Protein AF-A0A8I0MH91-F1 (afdb_monomer)

Structure (mmCIF, N/CA/C/O backbone):
data_AF-A0A8I0MH91-F1
#
_entry.id   AF-A0A8I0MH91-F1
#
loop_
_atom_site.group_PDB
_atom_site.id
_atom_site.type_symbol
_atom_site.label_atom_id
_atom_site.label_alt_id
_atom_site.label_comp_id
_atom_site.label_asym_id
_atom_site.label_entity_id
_atom_site.label_seq_id
_atom_site.pdbx_PDB_ins_code
_atom_site.Cartn_x
_atom_site.Cartn_y
_atom_site.Cartn_z
_atom_site.occupancy
_atom_site.B_iso_or_equiv
_atom_site.auth_seq_id
_atom_site.auth_comp_id
_atom_site.auth_asym_id
_atom_site.auth_atom_id
_atom_site.pdbx_PDB_model_num
ATOM 1 N N . MET A 1 1 ? -16.071 18.515 96.017 1.00 54.53 1 MET A N 1
ATOM 2 C CA . MET A 1 1 ? -15.908 17.822 94.719 1.00 54.53 1 MET A CA 1
ATOM 3 C C . MET A 1 1 ? -17.249 17.371 94.125 1.00 54.53 1 MET A C 1
ATOM 5 O O . MET A 1 1 ? -17.249 16.895 93.001 1.00 54.53 1 MET A O 1
ATOM 9 N N . ASP A 1 2 ? -18.386 17.597 94.798 1.00 56.53 2 ASP A N 1
ATOM 10 C CA . ASP A 1 2 ? -19.713 17.138 94.339 1.00 56.53 2 ASP A CA 1
ATOM 11 C C . ASP A 1 2 ? -20.399 18.031 93.280 1.00 56.53 2 ASP A C 1
ATOM 13 O O . ASP A 1 2 ? -21.394 17.625 92.684 1.00 56.53 2 ASP A O 1
ATOM 17 N N . SER A 1 3 ? -19.869 19.233 93.002 1.00 63.53 3 SER A N 1
ATOM 18 C CA . SER A 1 3 ? -20.479 20.186 92.050 1.00 63.53 3 SER A CA 1
ATOM 19 C C . SER A 1 3 ? -20.369 19.729 90.590 1.00 63.53 3 SER A C 1
ATOM 21 O O . SER A 1 3 ? -21.352 19.771 89.858 1.00 63.53 3 SER A O 1
ATOM 23 N N . ASN A 1 4 ? -19.209 19.206 90.175 1.00 77.06 4 ASN A N 1
ATOM 24 C CA . ASN A 1 4 ? -18.979 18.833 88.772 1.00 77.06 4 ASN A CA 1
ATOM 25 C C . ASN A 1 4 ? -19.787 17.600 88.348 1.00 77.06 4 ASN A C 1
ATOM 27 O O . ASN A 1 4 ? -20.230 17.514 87.207 1.00 77.06 4 ASN A O 1
ATOM 31 N N . ILE A 1 5 ? -19.987 16.638 89.256 1.00 82.06 5 ILE A N 1
ATOM 32 C CA . ILE A 1 5 ? -20.758 15.423 88.955 1.00 82.06 5 ILE A CA 1
ATOM 33 C C . ILE A 1 5 ? -22.240 15.777 88.780 1.00 82.06 5 ILE A C 1
ATOM 35 O O . ILE A 1 5 ? -22.873 15.303 87.842 1.00 82.06 5 ILE A O 1
ATOM 39 N N . SER A 1 6 ? -22.780 16.656 89.630 1.00 84.06 6 SER A N 1
ATOM 40 C CA . SER A 1 6 ? -24.173 17.116 89.541 1.00 84.06 6 SER A CA 1
ATOM 41 C C . SER A 1 6 ? -24.456 17.893 88.246 1.00 84.06 6 SER A C 1
ATOM 43 O O . SER A 1 6 ? -25.483 17.675 87.600 1.00 84.06 6 SER A O 1
ATOM 45 N N . GLU A 1 7 ? -23.526 18.749 87.815 1.00 89.12 7 GLU A N 1
ATOM 46 C CA . GLU A 1 7 ? -23.633 19.480 86.545 1.00 89.12 7 GLU A CA 1
ATOM 47 C C . GLU A 1 7 ? -23.560 18.552 85.330 1.00 89.12 7 GLU A C 1
ATOM 49 O O . GLU A 1 7 ? -24.383 18.669 84.425 1.00 89.12 7 GLU A O 1
ATOM 54 N N . LEU A 1 8 ? -22.640 17.582 85.330 1.00 84.50 8 LEU A N 1
ATOM 55 C CA . LEU A 1 8 ? -22.539 16.589 84.257 1.00 84.50 8 LEU A CA 1
ATOM 56 C C . LEU A 1 8 ? -23.795 15.718 84.150 1.00 84.50 8 LEU A C 1
ATOM 58 O O . LEU A 1 8 ? -24.227 15.408 83.042 1.00 84.50 8 LEU A O 1
ATOM 62 N N . VAL A 1 9 ? -24.410 15.352 85.279 1.00 89.81 9 VAL A N 1
ATOM 63 C CA . VAL A 1 9 ? -25.674 14.599 85.291 1.00 89.81 9 VAL A CA 1
ATOM 64 C C . VAL A 1 9 ? -26.817 15.434 84.709 1.00 89.81 9 VAL A C 1
ATOM 66 O O . VAL A 1 9 ? -27.573 14.925 83.883 1.00 89.81 9 VAL A O 1
ATOM 69 N N . LYS A 1 10 ? -26.926 16.723 85.062 1.00 91.25 10 LYS A N 1
ATOM 70 C CA . LYS A 1 10 ? -27.920 17.630 84.459 1.00 91.25 10 LYS A CA 1
ATOM 71 C C . LYS A 1 10 ? -27.707 17.811 82.960 1.00 91.25 10 LYS A C 1
ATOM 73 O O . LYS A 1 10 ? -28.662 17.672 82.205 1.00 91.25 10 LYS A O 1
ATOM 78 N N . LE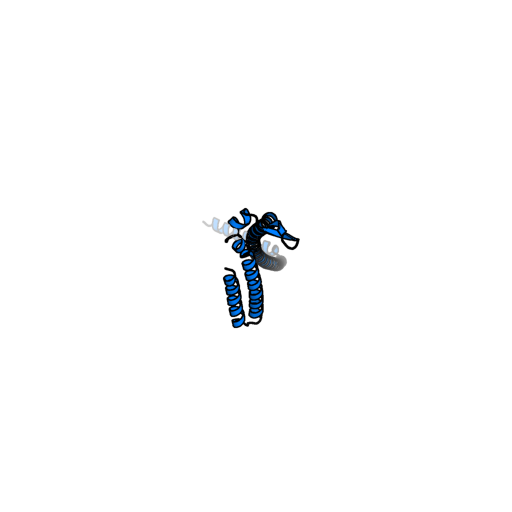U A 1 11 ? -26.466 18.043 82.534 1.00 90.81 11 LEU A N 1
ATOM 79 C CA . LEU A 1 11 ? -26.121 18.165 81.119 1.00 90.81 11 LEU A CA 1
ATOM 80 C C . LEU A 1 11 ? -26.441 16.867 80.361 1.00 90.81 11 LEU A C 1
ATOM 82 O O . LEU A 1 11 ? -26.929 16.901 79.237 1.00 90.81 11 LEU A O 1
ATOM 86 N N . GLY A 1 12 ? -26.205 15.712 80.991 1.00 91.06 12 GLY A N 1
ATOM 87 C CA . GLY A 1 12 ? -26.587 14.407 80.459 1.00 91.06 12 GLY A CA 1
ATOM 88 C C . GLY A 1 12 ? -28.099 14.267 80.270 1.00 91.06 12 GLY A C 1
ATOM 89 O O . GLY A 1 12 ? -28.532 13.782 79.226 1.00 91.06 12 GLY A O 1
ATOM 90 N N . HIS A 1 13 ? -28.903 14.730 81.231 1.00 91.81 13 HIS A N 1
ATOM 91 C CA . HIS A 1 13 ? -30.363 14.759 81.106 1.00 91.81 13 HIS A CA 1
ATOM 92 C C . HIS A 1 13 ? -30.838 15.723 80.015 1.00 91.81 13 HIS A C 1
ATOM 94 O O . HIS A 1 13 ? -31.642 15.318 79.184 1.00 91.81 13 HIS A O 1
ATOM 100 N N . GLU A 1 14 ? -30.287 16.936 79.943 1.00 91.81 14 GLU A N 1
ATOM 101 C CA . GLU A 1 14 ? -30.603 17.895 78.875 1.00 91.81 14 GLU A CA 1
ATOM 102 C C . GLU A 1 14 ? -30.268 17.327 77.491 1.00 91.81 14 GLU A C 1
ATOM 104 O O . GLU A 1 14 ? -31.087 17.401 76.581 1.00 91.81 14 GLU A O 1
ATOM 109 N N . ARG A 1 15 ? -29.111 16.671 77.330 1.00 84.19 15 ARG A N 1
ATOM 110 C CA . ARG A 1 15 ? -28.737 16.016 76.064 1.00 84.19 15 ARG A CA 1
ATOM 111 C C . ARG A 1 15 ? -29.615 14.813 75.737 1.00 84.19 15 ARG A C 1
ATOM 113 O O . ARG A 1 15 ? -29.912 14.585 74.566 1.00 84.19 15 ARG A O 1
ATOM 120 N N . ALA A 1 16 ? -30.045 14.050 76.741 1.00 81.44 16 ALA A N 1
ATOM 121 C CA . ALA A 1 16 ? -30.999 12.963 76.548 1.00 81.44 16 ALA A CA 1
ATOM 122 C C . ALA A 1 16 ? -32.378 13.491 76.125 1.00 81.44 16 ALA A C 1
ATOM 124 O O . ALA A 1 16 ? -33.004 12.903 75.243 1.00 81.44 16 ALA A O 1
ATOM 125 N N . ASP A 1 17 ? -32.827 14.610 76.694 1.00 82.25 17 ASP A N 1
ATOM 126 C CA . ASP A 1 17 ? -34.088 15.260 76.339 1.00 82.25 17 ASP A CA 1
ATOM 127 C C . ASP A 1 17 ? -34.025 15.912 74.950 1.00 82.25 17 ASP A C 1
ATOM 129 O O . ASP A 1 17 ? -34.962 15.756 74.168 1.00 82.25 17 ASP A O 1
ATOM 133 N N . GLU A 1 18 ? -32.904 16.543 74.583 1.00 80.06 18 GLU A N 1
ATOM 134 C CA . GLU A 1 18 ? -32.647 17.036 73.222 1.00 80.06 18 GLU A CA 1
ATOM 135 C C . GLU A 1 18 ? -32.677 15.896 72.194 1.00 80.06 18 GLU A C 1
ATOM 137 O O . GLU A 1 18 ? -33.346 15.998 71.164 1.00 80.06 18 GLU A O 1
ATOM 142 N N . LEU A 1 19 ? -32.000 14.777 72.480 1.00 74.00 19 LEU A N 1
ATOM 143 C CA . LEU A 1 19 ? -31.987 13.606 71.602 1.00 74.00 19 LEU A CA 1
ATOM 144 C C . LEU A 1 19 ? -33.387 12.984 71.478 1.00 74.00 19 LEU A C 1
ATOM 146 O O . LEU A 1 19 ? -33.817 12.610 70.388 1.00 74.00 19 LEU A O 1
ATOM 150 N N . LYS A 1 20 ? -34.130 12.914 72.586 1.00 74.25 20 LYS A N 1
ATOM 151 C CA . LYS A 1 20 ? -35.503 12.401 72.628 1.00 74.25 20 LYS A CA 1
ATOM 152 C C . LYS A 1 20 ? -36.489 13.315 71.897 1.00 74.25 20 LYS A C 1
ATOM 154 O O . LYS A 1 20 ? -37.401 12.807 71.249 1.00 74.25 20 LYS A O 1
ATOM 159 N N . ALA A 1 21 ? -36.294 14.632 71.944 1.00 74.94 21 ALA A N 1
ATOM 160 C CA . ALA A 1 21 ? -37.055 15.590 71.145 1.00 74.94 21 ALA A CA 1
ATOM 161 C C . ALA A 1 21 ? -36.736 15.451 69.644 1.00 74.94 21 ALA A C 1
ATOM 163 O O . ALA A 1 21 ? -37.639 15.516 68.808 1.00 74.94 21 ALA A O 1
ATOM 164 N N . ALA A 1 22 ? -35.475 15.171 69.297 1.00 68.31 22 ALA A N 1
ATOM 165 C CA . ALA A 1 22 ? -35.048 14.916 67.922 1.00 68.31 22 ALA A CA 1
ATOM 166 C C . ALA A 1 22 ? -35.541 13.565 67.357 1.00 68.31 22 ALA A C 1
ATOM 168 O O . ALA A 1 22 ? -35.702 13.445 66.142 1.00 68.31 22 ALA A O 1
ATOM 169 N N . CYS A 1 23 ? -35.867 12.574 68.201 1.00 60.72 23 CYS A N 1
ATOM 170 C CA . CYS A 1 23 ? -36.460 11.296 67.769 1.00 60.72 23 CYS A CA 1
ATOM 171 C C . CYS A 1 23 ? -37.816 11.440 67.047 1.00 60.72 23 CYS A C 1
ATOM 173 O O . CYS A 1 23 ? -38.229 10.508 66.364 1.00 60.72 23 CYS A O 1
ATOM 175 N N . GLY A 1 24 ? -38.504 12.582 67.168 1.00 63.09 24 GLY A N 1
ATOM 176 C CA . GLY A 1 24 ? -39.689 12.913 66.361 1.00 63.09 24 GLY A CA 1
ATOM 177 C C . GLY A 1 24 ? -39.393 13.751 65.109 1.00 63.09 24 GLY A C 1
ATOM 178 O O . GLY A 1 24 ? -40.259 13.879 64.248 1.00 63.09 24 GLY A O 1
ATOM 179 N N . ALA A 1 25 ? -38.189 14.324 65.004 1.00 65.56 25 ALA A N 1
ATOM 180 C CA . ALA A 1 25 ? -37.761 15.162 63.883 1.00 65.56 25 ALA A CA 1
ATOM 181 C C . ALA A 1 25 ? -37.190 14.339 62.714 1.00 65.56 25 ALA A C 1
ATOM 183 O O . ALA A 1 25 ? -37.255 14.769 61.563 1.00 65.56 25 ALA A O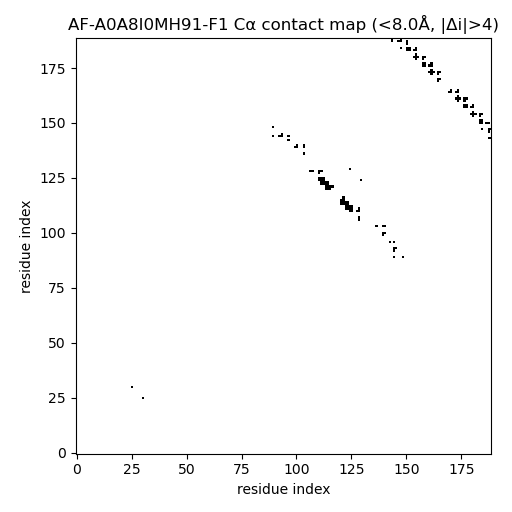 1
ATOM 184 N N . ILE A 1 26 ? -36.656 13.147 62.998 1.00 68.69 26 ILE A N 1
ATOM 185 C CA . ILE A 1 26 ? -36.199 12.194 61.983 1.00 68.69 26 ILE A CA 1
ATOM 186 C C . ILE A 1 26 ? -37.350 11.228 61.679 1.00 68.69 26 ILE A C 1
ATOM 188 O O . ILE A 1 26 ? -37.509 10.198 62.331 1.00 68.69 26 ILE A O 1
ATOM 192 N N . ASP A 1 27 ? -38.171 11.566 60.684 1.00 79.25 27 ASP A N 1
ATOM 193 C CA . ASP A 1 27 ? -39.182 10.642 60.164 1.00 79.25 27 ASP A CA 1
ATOM 194 C C . ASP A 1 27 ? -38.476 9.485 59.441 1.00 79.25 27 ASP A C 1
ATOM 196 O O . ASP A 1 27 ? -37.759 9.686 58.458 1.00 79.25 27 ASP A O 1
ATOM 200 N N . VAL A 1 28 ? -38.687 8.256 59.918 1.00 80.56 28 VAL A N 1
ATOM 201 C CA . VAL A 1 28 ? -38.130 7.033 59.312 1.00 80.56 28 VAL A CA 1
ATOM 202 C C . VAL A 1 28 ? -38.535 6.918 57.838 1.00 80.56 28 VAL A C 1
ATOM 204 O O . VAL A 1 28 ? -37.770 6.389 57.032 1.00 80.56 28 VAL A O 1
ATOM 207 N N . ARG A 1 29 ? -39.689 7.481 57.451 1.00 84.25 29 ARG A N 1
ATOM 208 C CA . ARG A 1 29 ? -40.107 7.571 56.045 1.00 84.25 29 ARG A CA 1
ATOM 209 C C . ARG A 1 29 ? -39.206 8.492 55.222 1.00 84.25 29 ARG A C 1
ATOM 211 O O . ARG A 1 29 ? -38.867 8.129 54.102 1.00 84.25 29 ARG A O 1
ATOM 218 N N . SER A 1 30 ? -38.756 9.620 55.773 1.00 87.00 30 SER A N 1
ATOM 219 C CA . SER A 1 30 ? -37.798 10.516 55.108 1.00 87.00 30 SER A CA 1
ATOM 220 C C . SER A 1 30 ? -36.436 9.852 54.918 1.00 87.00 30 SER A C 1
ATOM 222 O O . SER A 1 30 ? -35.822 9.999 53.865 1.00 87.00 30 SER A O 1
ATOM 224 N N . VAL A 1 31 ? -35.972 9.072 55.900 1.00 87.50 31 VAL A N 1
ATOM 225 C CA . VAL A 1 31 ? -34.727 8.294 55.768 1.00 87.50 31 VAL A CA 1
ATOM 226 C C . VAL A 1 31 ? -34.874 7.205 54.703 1.00 87.50 31 VAL A C 1
ATOM 228 O O . VAL A 1 31 ? -33.993 7.057 53.860 1.00 87.50 31 VAL A O 1
ATOM 231 N N . ALA A 1 32 ? -35.996 6.480 54.689 1.00 89.88 32 ALA A N 1
ATOM 232 C CA . ALA A 1 32 ? -36.285 5.491 53.652 1.00 89.88 32 ALA A CA 1
ATOM 233 C C . ALA A 1 32 ? -36.349 6.126 52.251 1.00 89.88 32 ALA A C 1
ATOM 235 O O . ALA A 1 32 ? -35.807 5.558 51.303 1.00 89.88 32 ALA A O 1
ATOM 236 N N . GLN A 1 33 ? -36.939 7.321 52.132 1.00 91.62 33 GLN A N 1
ATOM 237 C CA . GLN A 1 33 ? -36.971 8.069 50.878 1.00 91.62 33 GLN A CA 1
ATOM 238 C C . GLN A 1 33 ? -35.563 8.467 50.426 1.00 91.62 33 GLN A C 1
ATOM 240 O O . GLN A 1 33 ? -35.209 8.202 49.286 1.00 91.62 33 GLN A O 1
ATOM 245 N N . LEU A 1 34 ? -34.723 9.003 51.318 1.00 95.12 34 LEU A N 1
ATOM 246 C CA . LEU A 1 34 ? -33.328 9.331 50.996 1.00 95.12 34 LEU A CA 1
ATOM 247 C C . LEU A 1 34 ? -32.524 8.103 50.546 1.00 95.12 34 LEU A C 1
ATOM 249 O O . LEU A 1 34 ? -31.731 8.202 49.613 1.00 95.12 34 LEU A O 1
ATOM 253 N N . ILE A 1 35 ? -32.729 6.942 51.180 1.00 94.69 35 ILE A N 1
ATOM 254 C CA . ILE A 1 35 ? -32.096 5.680 50.765 1.00 94.69 35 ILE A CA 1
ATOM 255 C C . ILE A 1 35 ? -32.578 5.274 49.366 1.00 94.69 35 ILE A C 1
ATOM 257 O O . ILE A 1 35 ? -31.759 4.894 48.530 1.00 94.69 35 ILE A O 1
ATOM 261 N N . SER A 1 36 ? -33.881 5.386 49.093 1.00 96.88 36 SER A N 1
ATOM 262 C CA . SER A 1 36 ? -34.462 5.103 47.775 1.00 96.88 36 SER A CA 1
ATOM 263 C C . SER A 1 36 ? -33.929 6.052 46.696 1.00 96.88 36 SER A C 1
ATOM 265 O O . SER A 1 36 ? -33.585 5.615 45.595 1.00 96.88 36 SER A O 1
ATOM 267 N N . ASP A 1 37 ? -33.821 7.341 47.012 1.00 97.50 37 ASP A N 1
ATOM 268 C CA . ASP A 1 37 ? -33.301 8.365 46.109 1.00 97.50 37 ASP A CA 1
ATOM 269 C C . ASP A 1 37 ? -31.817 8.120 45.817 1.00 97.50 37 ASP A C 1
ATOM 271 O O . ASP A 1 37 ? -31.396 8.179 44.662 1.00 97.50 37 ASP A O 1
ATOM 275 N N . LEU A 1 38 ? -31.022 7.782 46.839 1.00 97.81 38 LEU A N 1
ATOM 276 C CA . LEU A 1 38 ? -29.603 7.471 46.679 1.00 97.81 38 LEU A CA 1
ATOM 277 C C . LEU A 1 38 ? -29.386 6.184 45.871 1.00 97.81 38 LEU A C 1
ATOM 279 O O . LEU A 1 38 ? -28.497 6.150 45.022 1.00 97.81 38 LEU A O 1
ATOM 283 N N . ALA A 1 39 ? -30.205 5.151 46.088 1.00 96.94 39 ALA A N 1
ATOM 284 C CA . ALA A 1 39 ? -30.172 3.928 45.287 1.00 96.94 39 ALA A CA 1
ATOM 285 C C . ALA A 1 39 ? -30.483 4.223 43.811 1.00 96.94 39 ALA A C 1
ATOM 287 O O . ALA A 1 39 ? -29.720 3.829 42.930 1.00 96.94 39 ALA A O 1
ATOM 288 N N . SER A 1 40 ? -31.527 5.016 43.551 1.00 96.94 40 SER A N 1
ATOM 289 C CA . SER A 1 40 ? -31.893 5.445 42.194 1.00 96.94 40 SER A CA 1
ATOM 290 C C . SER A 1 40 ? -30.778 6.273 41.538 1.00 96.94 40 SER A C 1
ATOM 292 O O . SER A 1 40 ? -30.457 6.089 40.364 1.00 96.94 40 SER A O 1
ATOM 294 N N . GLN A 1 41 ? -30.134 7.172 42.291 1.00 97.19 41 GLN A N 1
ATOM 295 C CA . GLN A 1 41 ? -28.988 7.943 41.799 1.00 97.19 41 GLN A CA 1
ATOM 296 C C . GLN A 1 41 ? -27.783 7.051 41.482 1.00 97.19 41 GLN A C 1
ATOM 298 O O . GLN A 1 41 ? -27.104 7.294 40.482 1.00 97.19 41 GLN A O 1
ATOM 303 N N . LEU A 1 42 ? -27.518 6.022 42.292 1.00 97.81 42 LEU A N 1
ATOM 304 C CA . LEU A 1 42 ? -26.433 5.073 42.050 1.00 97.81 42 LEU A CA 1
ATOM 305 C C . LEU A 1 42 ? -26.667 4.271 40.763 1.00 97.81 42 LEU A C 1
ATOM 307 O O . LEU A 1 42 ? -25.737 4.121 39.973 1.00 97.81 42 LEU A O 1
ATOM 311 N N . GLU A 1 43 ? -27.900 3.822 40.513 1.00 97.94 43 GLU A N 1
ATOM 312 C CA . GLU A 1 43 ? -28.274 3.146 39.263 1.00 97.94 43 GLU A CA 1
ATOM 313 C C . GLU A 1 43 ? -28.049 4.046 38.042 1.00 97.94 43 GLU A C 1
ATOM 315 O O . GLU A 1 43 ? -27.407 3.636 37.074 1.00 97.94 43 GLU A O 1
ATOM 320 N N . VAL A 1 44 ? -28.498 5.304 38.102 1.00 97.81 44 VAL A N 1
ATOM 321 C CA . VAL A 1 44 ? -28.283 6.273 37.014 1.00 97.81 44 VAL A CA 1
ATOM 322 C C . VAL A 1 44 ? -26.792 6.510 36.766 1.00 97.81 44 VAL A C 1
ATOM 324 O O . VAL A 1 44 ? -26.361 6.553 35.613 1.00 97.81 44 VAL A O 1
ATOM 327 N N . GLN A 1 45 ? -25.987 6.659 37.822 1.00 95.94 45 GLN A N 1
ATOM 328 C CA . GLN A 1 45 ? -24.540 6.841 37.679 1.00 95.94 45 GLN A CA 1
ATOM 329 C C . GLN A 1 45 ? -23.857 5.600 37.104 1.00 95.94 45 GLN A C 1
ATOM 331 O O . GLN A 1 45 ? -22.954 5.730 36.280 1.00 95.94 45 GLN A O 1
ATOM 336 N N . TYR A 1 46 ? -24.307 4.406 37.489 1.00 97.12 46 TYR A N 1
ATOM 337 C CA . TYR A 1 46 ? -23.803 3.155 36.937 1.00 97.12 46 TYR A CA 1
ATOM 338 C C . TYR A 1 46 ? -24.073 3.055 35.432 1.00 97.12 46 TYR A C 1
ATOM 340 O O . TYR A 1 46 ? -23.145 2.806 34.665 1.00 97.12 46 TYR A O 1
ATOM 348 N N . VAL A 1 47 ? -25.305 3.336 34.994 1.00 98.31 47 VAL A N 1
ATOM 349 C CA . VAL A 1 47 ? -25.667 3.326 33.566 1.00 98.31 47 VAL A CA 1
ATOM 350 C C . VAL A 1 47 ? -24.840 4.346 32.781 1.00 98.31 47 VAL A C 1
ATOM 352 O O . VAL A 1 47 ? -24.252 3.999 31.759 1.00 98.31 47 VAL A O 1
ATOM 355 N N . ARG A 1 48 ? -24.700 5.577 33.290 1.00 97.69 48 ARG A N 1
ATOM 356 C CA . ARG A 1 48 ? -23.866 6.616 32.655 1.00 97.69 48 ARG A CA 1
ATOM 357 C C . ARG A 1 48 ? -22.398 6.201 32.547 1.00 97.69 48 ARG A C 1
ATOM 359 O O . ARG A 1 48 ? -21.756 6.452 31.528 1.00 97.69 48 ARG A O 1
ATOM 366 N N . ALA A 1 49 ? -21.855 5.561 33.582 1.00 96.88 49 ALA A N 1
ATOM 367 C CA . ALA A 1 49 ? -20.485 5.060 33.569 1.00 96.88 49 ALA A CA 1
ATOM 368 C C . ALA A 1 49 ? -20.305 3.910 32.565 1.00 96.88 49 ALA A C 1
ATOM 370 O O . ALA A 1 49 ? -19.281 3.845 31.882 1.00 96.88 49 ALA A O 1
ATOM 371 N N . GLU A 1 50 ? -21.292 3.017 32.438 1.00 97.75 50 GLU A N 1
ATOM 372 C CA . GLU A 1 50 ? -21.272 1.970 31.417 1.00 97.75 50 GLU A CA 1
ATOM 373 C C . GLU A 1 50 ? -21.317 2.536 29.998 1.00 97.75 50 GLU A C 1
ATOM 375 O O . GLU A 1 50 ? -20.541 2.091 29.151 1.00 97.75 50 GLU A O 1
ATOM 380 N N . GLU A 1 51 ? -22.191 3.507 29.733 1.00 97.88 51 GLU A N 1
ATOM 381 C CA . GLU A 1 51 ? -22.294 4.169 28.428 1.00 97.88 51 GLU A CA 1
ATOM 382 C C . GLU A 1 51 ? -20.981 4.856 28.060 1.00 97.88 51 GLU A C 1
ATOM 384 O O . GLU A 1 51 ? -20.407 4.553 27.014 1.00 97.88 51 GLU A O 1
ATOM 389 N N . SER A 1 52 ? -20.425 5.660 28.970 1.00 96.94 52 SER A N 1
ATOM 390 C CA . SER A 1 52 ? -19.123 6.297 28.764 1.00 96.94 52 SER A CA 1
ATOM 391 C C . SER A 1 52 ? -18.020 5.264 28.497 1.00 96.94 52 SER A C 1
ATOM 393 O O . SER A 1 52 ? -17.209 5.425 27.586 1.00 96.94 52 SER A O 1
ATOM 395 N N . ARG A 1 53 ? -18.011 4.132 29.216 1.00 97.81 53 ARG A N 1
ATOM 396 C CA . ARG A 1 53 ? -17.053 3.043 28.969 1.00 97.81 53 ARG A CA 1
ATOM 397 C C . ARG A 1 53 ? -17.233 2.401 27.590 1.00 97.81 53 ARG A C 1
ATOM 399 O O . ARG A 1 53 ? -16.240 1.996 26.982 1.00 97.81 53 ARG A O 1
ATOM 406 N N . ARG A 1 54 ? -18.467 2.267 27.096 1.00 97.81 54 ARG A N 1
ATOM 407 C CA . ARG A 1 54 ? -18.746 1.767 25.738 1.00 97.81 54 ARG A CA 1
ATOM 408 C C . ARG A 1 54 ? -18.252 2.754 24.684 1.00 97.81 54 ARG A C 1
ATOM 410 O O . ARG A 1 54 ? -17.600 2.321 23.737 1.00 97.81 54 ARG A O 1
ATOM 417 N N . GLU A 1 55 ? -18.478 4.048 24.884 1.00 97.81 55 GLU A N 1
ATOM 418 C CA . GLU A 1 55 ? -17.969 5.103 24.002 1.00 97.81 55 GLU A CA 1
ATOM 419 C C . GLU A 1 55 ? -16.440 5.110 23.956 1.00 97.81 55 GLU A C 1
ATOM 421 O O . GLU A 1 55 ? -15.868 5.086 22.868 1.00 97.81 55 GLU A O 1
ATOM 426 N N . PHE A 1 56 ? -15.765 5.025 25.108 1.00 97.94 56 PHE A N 1
ATOM 427 C CA . PHE A 1 56 ? -14.303 4.927 25.161 1.00 97.94 56 PHE A CA 1
ATOM 428 C C . PHE A 1 56 ? -13.772 3.692 24.431 1.00 97.94 56 PHE A C 1
ATOM 430 O O . PHE A 1 56 ? -12.805 3.796 23.685 1.00 97.94 56 PHE A O 1
ATOM 437 N N . ARG A 1 57 ? -14.413 2.528 24.597 1.00 98.00 57 ARG A N 1
ATOM 438 C CA . ARG A 1 57 ? -14.036 1.312 23.855 1.00 98.00 57 ARG A CA 1
ATOM 439 C C . ARG A 1 57 ? -14.225 1.479 22.350 1.00 98.00 57 ARG A C 1
ATOM 441 O O . ARG A 1 57 ? -13.375 1.045 21.583 1.00 98.00 57 ARG A O 1
ATOM 448 N N . SER A 1 58 ? -15.325 2.101 21.929 1.00 97.56 58 SER A N 1
ATOM 449 C CA . SER A 1 58 ? -15.569 2.387 20.514 1.00 97.56 58 SER A CA 1
ATOM 450 C C . SER A 1 58 ? -14.510 3.337 19.953 1.00 97.56 58 SER A C 1
ATOM 452 O O . SER A 1 58 ? -13.964 3.079 18.882 1.00 97.56 58 SER A O 1
ATOM 454 N N . ALA A 1 59 ? -14.187 4.407 20.683 1.00 98.19 59 ALA A N 1
ATOM 455 C CA . ALA A 1 59 ? -13.155 5.365 20.302 1.00 98.19 59 ALA A CA 1
ATOM 456 C C . ALA A 1 59 ? -11.775 4.696 20.186 1.00 98.19 59 ALA A C 1
ATOM 458 O O . ALA A 1 59 ? -11.074 4.916 19.199 1.00 98.19 59 ALA A O 1
ATOM 459 N N . ASP A 1 60 ? -11.421 3.821 21.129 1.00 98.31 60 ASP A N 1
ATOM 460 C CA . ASP A 1 60 ? -10.156 3.079 21.114 1.00 98.31 60 ASP A CA 1
ATOM 461 C C . ASP A 1 60 ? -10.024 2.194 19.864 1.00 98.31 60 ASP A C 1
ATOM 463 O O . ASP A 1 60 ? -9.018 2.259 19.159 1.00 98.31 60 ASP A O 1
ATOM 467 N N . ILE A 1 61 ? -11.085 1.464 19.498 1.00 98.19 61 ILE A N 1
ATOM 468 C CA . ILE A 1 61 ? -11.120 0.672 18.257 1.00 98.19 61 ILE A CA 1
ATOM 469 C C . ILE A 1 61 ? -10.942 1.575 17.028 1.00 98.19 61 ILE A C 1
ATOM 471 O O . ILE A 1 61 ? -10.160 1.259 16.130 1.00 98.19 61 ILE A O 1
ATOM 475 N N . THR A 1 62 ? -11.641 2.715 16.965 1.00 98.06 62 THR A N 1
ATOM 476 C CA . THR A 1 62 ? -11.494 3.640 15.827 1.00 98.06 62 THR A CA 1
ATOM 477 C C . THR A 1 62 ? -10.091 4.234 15.733 1.00 98.06 62 THR A C 1
ATOM 479 O O . THR A 1 62 ? -9.565 4.369 14.631 1.00 98.06 62 THR A O 1
ATOM 482 N N . MET A 1 63 ? -9.459 4.531 16.868 1.00 98.44 63 MET A N 1
ATOM 483 C CA . MET A 1 63 ? -8.094 5.044 16.928 1.00 98.44 63 MET A CA 1
ATOM 484 C C . MET A 1 63 ? -7.095 3.998 16.433 1.00 98.44 63 MET A C 1
ATOM 486 O O . MET A 1 63 ? -6.295 4.303 15.554 1.00 98.44 63 MET A O 1
ATOM 490 N N . GLN A 1 64 ? -7.201 2.752 16.901 1.00 98.25 64 GLN A N 1
ATOM 491 C CA . GLN A 1 64 ? -6.369 1.644 16.418 1.00 98.25 64 GLN A CA 1
ATOM 492 C C . GLN A 1 64 ? -6.524 1.433 14.904 1.00 98.25 64 GLN A C 1
ATOM 494 O O . GLN A 1 64 ? -5.532 1.262 14.193 1.00 98.25 64 GLN A O 1
ATOM 499 N N . ASN A 1 65 ? -7.755 1.510 14.387 1.00 97.69 65 ASN A N 1
ATOM 500 C CA . ASN A 1 65 ? -8.016 1.400 12.952 1.00 97.69 65 ASN A CA 1
ATOM 501 C C . ASN A 1 65 ? -7.366 2.546 12.159 1.00 97.69 65 ASN A C 1
ATOM 503 O O . ASN A 1 65 ? -6.740 2.302 11.126 1.00 97.69 65 ASN A O 1
ATOM 507 N N . LEU A 1 66 ? -7.478 3.789 12.638 1.00 98.38 66 LEU A N 1
ATOM 508 C CA . LEU A 1 66 ? -6.846 4.949 12.003 1.00 98.38 66 LEU A CA 1
ATOM 509 C C . LEU A 1 66 ? -5.315 4.870 12.060 1.00 98.38 66 LEU A C 1
ATOM 511 O O . LEU A 1 66 ? -4.651 5.185 11.075 1.00 98.38 66 LEU A O 1
ATOM 515 N N . GLU A 1 67 ? -4.738 4.407 13.169 1.00 98.19 67 GLU A N 1
ATOM 516 C CA . GLU A 1 67 ? -3.296 4.176 13.279 1.00 98.19 67 GLU A CA 1
ATOM 517 C C . GLU A 1 67 ? -2.802 3.130 12.275 1.00 98.19 67 GLU A C 1
ATOM 519 O O . GLU A 1 67 ? -1.756 3.324 11.649 1.00 98.19 67 GLU A O 1
ATOM 524 N N . ALA A 1 68 ? -3.549 2.038 12.093 1.00 98.06 68 ALA A N 1
ATOM 525 C CA . ALA A 1 68 ? -3.234 1.021 11.096 1.00 98.06 68 ALA A CA 1
ATOM 526 C C . ALA A 1 68 ? -3.294 1.593 9.669 1.00 98.06 68 ALA A C 1
ATOM 528 O O . ALA A 1 68 ? -2.355 1.401 8.895 1.00 98.06 68 ALA A O 1
ATOM 529 N N . GLN A 1 69 ? -4.333 2.369 9.343 1.00 98.12 69 GLN A N 1
ATOM 530 C CA . GLN A 1 69 ? -4.456 3.036 8.041 1.00 98.12 69 GLN A CA 1
ATOM 531 C C . GLN A 1 69 ? -3.329 4.046 7.792 1.00 98.12 69 GLN A C 1
ATOM 533 O O . GLN A 1 69 ? -2.776 4.093 6.697 1.00 98.12 69 GLN A O 1
ATOM 538 N N . LEU A 1 70 ? -2.935 4.823 8.805 1.00 97.94 70 LEU A N 1
ATOM 539 C CA . LEU A 1 70 ? -1.814 5.761 8.696 1.00 97.94 70 LEU A CA 1
ATOM 540 C C . LEU A 1 70 ? -0.482 5.045 8.470 1.00 97.94 70 LEU A C 1
ATOM 542 O O . LEU A 1 70 ? 0.348 5.528 7.700 1.00 97.94 70 LEU A O 1
ATOM 546 N N . LYS A 1 71 ? -0.258 3.905 9.130 1.00 97.69 71 LYS A N 1
ATOM 547 C CA . LYS A 1 71 ? 0.927 3.072 8.886 1.00 97.69 71 LYS A CA 1
ATOM 548 C C . LYS A 1 71 ? 0.925 2.532 7.456 1.00 97.69 71 LYS A C 1
ATOM 550 O O . LYS A 1 71 ? 1.940 2.671 6.780 1.00 97.69 71 LYS A O 1
ATOM 555 N N . GLN A 1 72 ? -0.206 2.006 6.984 1.00 96.00 72 GLN A N 1
ATOM 556 C CA . GLN A 1 72 ? -0.336 1.505 5.615 1.00 96.00 72 GLN A CA 1
ATOM 557 C C . GLN A 1 72 ? -0.100 2.613 4.581 1.00 96.00 72 GLN A C 1
ATOM 559 O O . GLN A 1 72 ? 0.727 2.453 3.693 1.00 96.00 72 GLN A O 1
ATOM 564 N N . SER A 1 73 ? -0.724 3.780 4.752 1.00 96.12 73 SER A N 1
ATOM 565 C CA . SER A 1 73 ? -0.562 4.907 3.827 1.00 96.12 73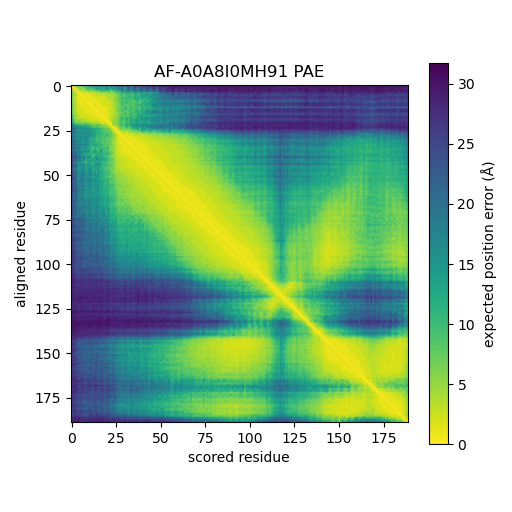 SER A CA 1
ATOM 566 C C . SER A 1 73 ? 0.886 5.401 3.733 1.00 96.12 73 SER A C 1
ATOM 568 O O . SER A 1 73 ? 1.329 5.787 2.653 1.00 96.12 73 SER A O 1
ATOM 570 N N . LYS A 1 74 ? 1.648 5.366 4.836 1.00 96.94 74 LYS A N 1
ATOM 571 C CA . LYS A 1 74 ? 3.087 5.675 4.813 1.00 96.94 74 LYS A CA 1
ATOM 572 C C . LYS A 1 74 ? 3.875 4.654 3.995 1.00 96.94 74 LYS A C 1
ATOM 574 O O . LYS A 1 74 ? 4.710 5.054 3.191 1.00 96.94 74 LYS A O 1
ATOM 579 N N . ILE A 1 75 ? 3.585 3.363 4.173 1.00 96.31 75 ILE A N 1
ATOM 580 C CA . ILE A 1 75 ? 4.210 2.285 3.394 1.00 96.31 75 ILE A CA 1
ATOM 581 C C . ILE A 1 75 ? 3.906 2.467 1.904 1.00 96.31 75 ILE A C 1
ATOM 583 O O . ILE A 1 75 ? 4.825 2.425 1.085 1.00 96.31 75 ILE A O 1
ATOM 587 N N . ASP A 1 76 ? 2.645 2.731 1.559 1.00 95.06 76 ASP A N 1
ATOM 588 C CA . ASP A 1 76 ? 2.222 2.936 0.174 1.00 95.06 76 ASP A CA 1
ATOM 589 C C . ASP A 1 76 ? 2.932 4.151 -0.439 1.00 95.06 76 ASP A C 1
ATOM 591 O O . ASP A 1 76 ? 3.499 4.054 -1.526 1.00 95.06 76 ASP A O 1
ATOM 595 N N . ALA A 1 77 ? 2.974 5.284 0.272 1.00 95.94 77 ALA A N 1
ATOM 596 C CA . ALA A 1 77 ? 3.655 6.496 -0.184 1.00 95.94 77 ALA A CA 1
ATOM 597 C C . ALA A 1 77 ? 5.158 6.272 -0.427 1.00 95.94 77 ALA A C 1
ATOM 599 O O . ALA A 1 77 ? 5.690 6.710 -1.452 1.00 95.94 77 ALA A O 1
ATOM 600 N N . ASP A 1 78 ? 5.835 5.558 0.475 1.00 95.69 78 ASP A N 1
ATOM 601 C CA . ASP A 1 78 ? 7.248 5.209 0.320 1.00 95.69 78 ASP A CA 1
ATOM 602 C C . ASP A 1 78 ? 7.473 4.255 -0.864 1.00 95.69 78 ASP A C 1
ATOM 604 O O . ASP A 1 78 ? 8.444 4.411 -1.611 1.00 95.69 78 ASP A O 1
ATOM 608 N N . CYS A 1 79 ? 6.571 3.291 -1.074 1.00 94.06 79 CYS A N 1
ATOM 609 C CA . CYS A 1 79 ? 6.602 2.379 -2.218 1.00 94.06 79 CYS A CA 1
ATOM 610 C C . CYS A 1 79 ? 6.445 3.139 -3.543 1.00 94.06 79 CYS A C 1
ATOM 612 O O . CYS A 1 79 ? 7.281 3.003 -4.439 1.00 94.06 79 CYS A O 1
ATOM 614 N N . TYR A 1 80 ? 5.440 4.016 -3.638 1.00 92.94 80 TYR A N 1
ATOM 615 C CA . TYR A 1 80 ? 5.220 4.855 -4.816 1.00 92.94 80 TYR A CA 1
ATOM 616 C C . TYR A 1 80 ? 6.416 5.751 -5.116 1.00 92.94 80 TYR A C 1
ATOM 618 O O . TYR A 1 80 ? 6.829 5.855 -6.271 1.00 92.94 80 TYR A O 1
ATOM 626 N N . LYS A 1 81 ? 7.002 6.377 -4.089 1.00 95.50 81 LYS A N 1
ATOM 627 C CA . LYS A 1 81 ? 8.184 7.224 -4.258 1.00 95.50 81 LYS A CA 1
ATOM 628 C C . LYS A 1 81 ? 9.358 6.434 -4.840 1.00 95.50 81 LYS A C 1
ATOM 630 O O . LYS A 1 81 ? 9.926 6.861 -5.842 1.00 95.50 81 LYS A O 1
ATOM 635 N N . LYS A 1 82 ? 9.679 5.268 -4.268 1.00 94.06 82 LYS A N 1
ATOM 636 C CA . LYS A 1 82 ? 10.752 4.393 -4.771 1.00 94.06 82 LYS A CA 1
ATOM 637 C C . LYS A 1 82 ? 10.485 3.922 -6.201 1.00 94.06 82 LYS A C 1
ATOM 639 O O . LYS A 1 82 ? 11.391 3.952 -7.029 1.00 94.06 82 LYS A O 1
ATOM 644 N N . GLY A 1 83 ? 9.248 3.526 -6.505 1.00 89.81 83 GLY A N 1
ATOM 645 C CA . GLY A 1 83 ? 8.846 3.124 -7.854 1.00 89.81 83 GLY A CA 1
ATOM 646 C C . GLY A 1 83 ? 9.003 4.256 -8.871 1.00 89.81 83 GLY A C 1
ATOM 647 O O . GLY A 1 83 ? 9.532 4.041 -9.961 1.00 89.81 83 GLY A O 1
ATOM 648 N N . MET A 1 84 ? 8.623 5.480 -8.497 1.00 92.75 84 MET A N 1
ATOM 649 C CA . MET A 1 84 ? 8.788 6.665 -9.339 1.00 92.75 84 MET A CA 1
ATOM 650 C C . MET A 1 84 ? 10.267 6.998 -9.573 1.00 92.75 84 MET A C 1
ATOM 652 O O . MET A 1 84 ? 10.662 7.268 -10.704 1.00 92.75 84 MET A O 1
ATOM 656 N N . GLU A 1 85 ? 11.100 6.946 -8.532 1.00 94.75 85 GLU A N 1
ATOM 657 C CA . GLU A 1 85 ? 12.550 7.156 -8.643 1.00 94.75 85 GLU A CA 1
ATOM 658 C C . GLU A 1 85 ? 13.201 6.107 -9.558 1.00 94.75 85 GLU A C 1
ATOM 660 O O . GLU A 1 85 ? 13.960 6.469 -10.461 1.00 94.75 85 GLU A O 1
ATOM 665 N N . ALA A 1 86 ? 12.847 4.827 -9.399 1.00 91.06 86 ALA A N 1
ATOM 666 C CA . ALA A 1 86 ? 13.327 3.745 -10.257 1.00 91.06 86 ALA A CA 1
ATOM 667 C C . ALA A 1 86 ? 12.879 3.919 -11.719 1.00 91.06 86 ALA A C 1
ATOM 669 O O . ALA A 1 86 ? 13.684 3.769 -12.639 1.00 91.06 86 ALA A O 1
ATOM 670 N N . SER A 1 87 ? 11.614 4.286 -11.946 1.00 90.50 87 SER A N 1
ATOM 671 C CA . SER A 1 87 ? 11.090 4.570 -13.287 1.00 90.50 87 SER A CA 1
ATOM 672 C C . SER A 1 87 ? 11.803 5.758 -13.933 1.00 90.50 87 SER A C 1
ATOM 674 O O . SER A 1 87 ? 12.213 5.679 -15.089 1.00 90.50 87 SER A O 1
ATOM 676 N N . ASN A 1 88 ? 12.008 6.849 -13.192 1.00 92.56 88 ASN A N 1
ATOM 677 C CA . ASN A 1 88 ? 12.721 8.023 -13.692 1.00 92.56 88 ASN A CA 1
ATOM 678 C C . ASN A 1 88 ? 14.173 7.693 -14.055 1.00 92.56 88 ASN A C 1
ATOM 680 O O . ASN A 1 88 ? 14.649 8.129 -15.101 1.00 92.56 88 ASN A O 1
ATOM 684 N N . ALA A 1 89 ? 14.861 6.882 -13.247 1.00 93.00 89 ALA A N 1
ATOM 685 C CA . ALA A 1 89 ? 16.210 6.420 -13.566 1.00 93.00 89 ALA A CA 1
ATOM 686 C C . ALA A 1 89 ? 16.250 5.624 -14.885 1.00 93.00 89 ALA A C 1
ATOM 688 O O . ALA A 1 89 ? 17.113 5.881 -15.727 1.00 93.00 89 ALA A O 1
ATOM 689 N N . ARG A 1 90 ? 15.279 4.726 -15.112 1.00 92.50 90 ARG A N 1
ATOM 690 C CA . ARG A 1 90 ? 15.141 3.980 -16.379 1.00 92.50 90 ARG A CA 1
ATOM 691 C C . ARG A 1 90 ? 14.881 4.912 -17.564 1.00 92.50 90 ARG A C 1
ATOM 693 O O . ARG A 1 90 ? 15.516 4.766 -18.603 1.00 92.50 90 ARG A O 1
ATOM 700 N N . LEU A 1 91 ? 14.004 5.909 -17.411 1.00 93.38 91 LEU A N 1
ATOM 701 C CA . LEU A 1 91 ? 13.726 6.890 -18.468 1.00 93.38 91 LEU A CA 1
ATOM 702 C C . LEU A 1 91 ? 14.968 7.702 -18.852 1.00 93.38 91 LEU A C 1
ATOM 704 O O . LEU A 1 91 ? 15.177 7.957 -20.034 1.00 93.38 91 LEU A O 1
ATOM 708 N N . VAL A 1 92 ? 15.810 8.075 -17.884 1.00 95.38 92 VAL A N 1
ATOM 709 C CA . VAL A 1 92 ? 17.080 8.769 -18.158 1.00 95.38 92 VAL A CA 1
ATOM 710 C C . VAL A 1 92 ? 18.029 7.884 -18.973 1.00 95.38 92 VAL A C 1
ATOM 712 O O . VAL A 1 92 ? 18.631 8.366 -19.931 1.00 95.38 92 VAL A O 1
ATOM 715 N N . GLN A 1 93 ? 18.137 6.594 -18.640 1.00 93.19 93 GLN A N 1
ATOM 716 C CA . GLN A 1 93 ? 18.963 5.644 -19.397 1.00 93.19 93 GLN A CA 1
ATOM 717 C C . GLN A 1 93 ? 18.450 5.456 -20.830 1.00 93.19 93 GLN A C 1
ATOM 719 O O . GLN A 1 93 ? 19.227 5.574 -21.777 1.00 93.19 93 GLN A O 1
ATOM 724 N N . LEU A 1 94 ? 17.141 5.250 -20.999 1.00 92.88 94 LEU A N 1
ATOM 725 C CA . LEU A 1 94 ? 16.508 5.130 -22.315 1.00 92.88 94 LEU A CA 1
ATOM 726 C C . LEU A 1 94 ? 16.640 6.416 -23.141 1.00 92.88 94 LEU A C 1
ATOM 728 O O . LEU A 1 94 ? 16.868 6.359 -24.345 1.00 92.88 94 LEU A O 1
ATOM 732 N N . ALA A 1 95 ? 16.537 7.592 -22.517 1.00 92.94 95 ALA A N 1
ATOM 733 C CA . ALA A 1 95 ? 16.751 8.865 -23.200 1.00 92.94 95 ALA A CA 1
ATOM 734 C C . ALA A 1 95 ? 18.202 9.018 -23.684 1.00 92.94 95 ALA A C 1
ATOM 736 O O . ALA A 1 95 ? 18.427 9.480 -24.802 1.00 92.94 95 ALA A O 1
ATOM 737 N N . ALA A 1 96 ? 19.180 8.602 -22.875 1.00 90.50 96 ALA A N 1
ATOM 738 C CA . ALA A 1 96 ? 20.587 8.603 -23.267 1.00 90.50 96 ALA A CA 1
ATOM 739 C C . ALA A 1 96 ? 20.870 7.619 -24.415 1.00 90.50 96 ALA A C 1
ATOM 741 O O . ALA A 1 96 ? 21.620 7.943 -25.333 1.00 90.50 96 ALA A O 1
ATOM 742 N N . GLU A 1 97 ? 20.256 6.437 -24.390 1.00 91.69 97 GLU A N 1
ATOM 743 C CA . GLU A 1 97 ? 20.320 5.466 -25.486 1.00 91.69 97 GLU A CA 1
ATOM 744 C C . GLU A 1 97 ? 19.695 6.020 -26.774 1.00 91.69 97 GLU A C 1
ATOM 746 O O . GLU A 1 97 ? 20.331 6.013 -27.826 1.00 91.69 97 GLU A O 1
ATOM 751 N N . ASN A 1 98 ? 18.501 6.609 -26.680 1.00 89.12 98 ASN A N 1
ATOM 752 C CA . ASN A 1 98 ? 17.827 7.240 -27.814 1.00 89.12 98 ASN A CA 1
ATOM 753 C C . ASN A 1 98 ? 18.634 8.398 -28.414 1.00 89.12 98 ASN A C 1
ATOM 755 O O . ASN A 1 98 ? 18.645 8.561 -29.632 1.00 89.12 98 ASN A O 1
ATOM 759 N N . ALA A 1 99 ? 19.330 9.186 -27.588 1.00 89.06 99 ALA A N 1
ATOM 760 C CA . ALA A 1 99 ? 20.225 10.233 -28.075 1.00 89.06 99 ALA A CA 1
ATOM 761 C C . ALA A 1 99 ? 21.371 9.646 -28.918 1.00 89.06 99 ALA A C 1
ATOM 763 O O . ALA A 1 99 ? 21.615 10.121 -30.024 1.00 89.06 99 ALA A O 1
ATOM 764 N N . LYS A 1 100 ? 22.001 8.552 -28.461 1.00 84.62 100 LYS A N 1
ATOM 765 C CA . LYS A 1 100 ? 23.050 7.851 -29.227 1.00 84.62 100 LYS A CA 1
ATOM 766 C C . LYS A 1 100 ? 22.526 7.289 -30.549 1.00 84.62 100 LYS A C 1
ATOM 768 O O . LYS A 1 100 ? 23.202 7.398 -31.571 1.00 84.62 100 LYS A O 1
ATOM 773 N N . LEU A 1 101 ? 21.325 6.709 -30.547 1.00 85.69 101 LEU A N 1
ATOM 774 C CA . LEU A 1 101 ? 20.687 6.205 -31.766 1.00 85.69 101 LEU A CA 1
ATOM 775 C C . LEU A 1 101 ? 20.376 7.336 -32.752 1.00 85.69 101 LEU A C 1
ATOM 777 O O . LEU A 1 101 ? 20.604 7.179 -33.951 1.00 85.69 101 LEU A O 1
ATOM 781 N N . ALA A 1 102 ? 19.894 8.481 -32.260 1.00 85.88 102 ALA A N 1
ATOM 782 C CA . ALA A 1 102 ? 19.643 9.660 -33.083 1.00 85.88 102 ALA A CA 1
ATOM 783 C C . ALA A 1 102 ? 20.939 10.211 -33.700 1.00 85.88 102 ALA A C 1
ATOM 785 O O . ALA A 1 102 ? 20.961 10.529 -34.891 1.00 85.88 102 ALA A O 1
ATOM 786 N N . ASP A 1 103 ? 22.026 10.265 -32.928 1.00 81.19 103 ASP A N 1
ATOM 787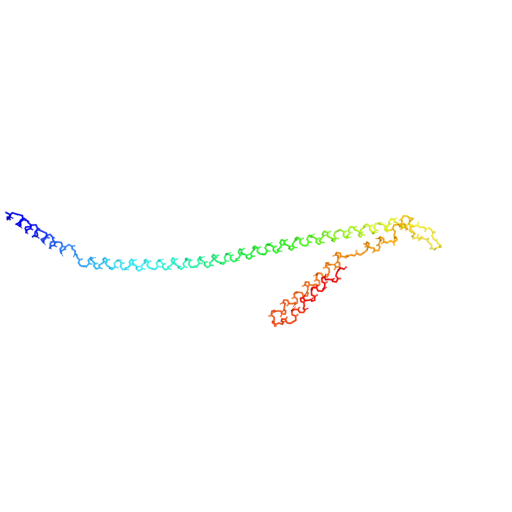 C CA . ASP A 1 103 ? 23.345 10.668 -33.422 1.00 81.19 103 ASP A CA 1
ATOM 788 C C . ASP A 1 103 ? 23.859 9.702 -34.496 1.00 81.19 103 ASP A C 1
ATOM 790 O O . ASP A 1 103 ? 24.298 10.137 -35.562 1.00 81.19 103 ASP A O 1
ATOM 794 N N . CYS A 1 104 ? 23.721 8.391 -34.271 1.00 77.00 104 CYS A N 1
ATOM 795 C CA . CYS A 1 104 ? 24.068 7.359 -35.246 1.00 77.00 104 CYS A CA 1
ATOM 796 C C . CYS A 1 104 ? 23.256 7.521 -36.546 1.00 77.00 104 CYS A C 1
ATOM 798 O O . CYS A 1 104 ? 23.819 7.550 -37.641 1.00 77.00 104 CYS A O 1
ATOM 800 N N . ALA A 1 105 ? 21.938 7.721 -36.446 1.00 79.38 105 ALA A N 1
ATOM 801 C CA . ALA A 1 105 ? 21.072 7.940 -37.603 1.00 79.38 105 ALA A CA 1
ATOM 802 C C . ALA A 1 105 ? 21.457 9.203 -38.399 1.00 79.38 105 ALA A C 1
ATOM 804 O O . ALA A 1 105 ? 21.531 9.160 -39.630 1.00 79.38 105 ALA A O 1
ATOM 805 N N . ASN A 1 106 ? 21.754 10.311 -37.712 1.00 78.38 106 ASN A N 1
ATOM 806 C CA . ASN A 1 106 ? 22.220 11.550 -38.341 1.00 78.38 106 ASN A CA 1
ATOM 807 C C . ASN A 1 106 ? 23.574 11.369 -39.038 1.00 78.38 106 ASN A C 1
ATOM 809 O O . ASN A 1 106 ? 23.779 11.884 -40.140 1.00 78.38 106 ASN A O 1
ATOM 813 N N . PHE A 1 107 ? 24.481 10.611 -38.421 1.00 72.56 107 PHE A N 1
ATOM 814 C CA . PHE A 1 107 ? 25.789 10.295 -38.980 1.00 72.56 107 PHE A CA 1
ATOM 815 C C . PHE A 1 107 ? 25.672 9.540 -40.314 1.00 72.56 107 PHE A C 1
ATOM 817 O O . PHE A 1 107 ? 26.257 9.961 -41.314 1.00 72.56 107 PHE A O 1
ATOM 824 N N . TYR A 1 108 ? 24.830 8.502 -40.381 1.00 72.50 108 TYR A N 1
ATOM 825 C CA . TYR A 1 108 ? 24.552 7.776 -41.628 1.00 72.50 108 TYR A CA 1
ATOM 826 C C . TYR A 1 108 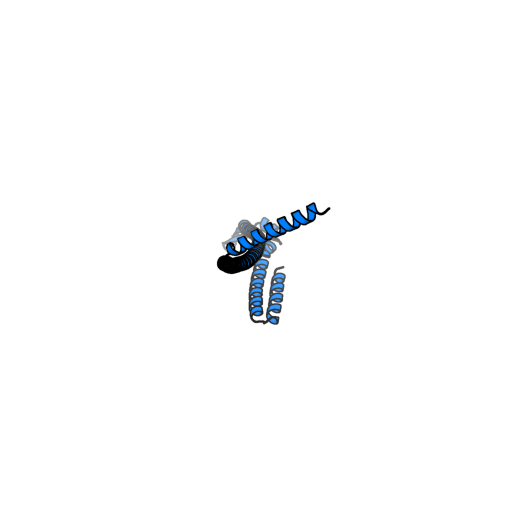? 23.867 8.647 -42.692 1.00 72.50 108 TYR A C 1
ATOM 828 O O . TYR A 1 108 ? 24.185 8.535 -43.877 1.00 72.50 108 TYR A O 1
ATOM 836 N N . LEU A 1 109 ? 22.963 9.548 -42.294 1.00 74.06 109 LEU A N 1
ATOM 837 C CA . LEU A 1 109 ? 22.294 10.462 -43.225 1.00 74.06 109 LEU A CA 1
ATOM 838 C C . LEU A 1 109 ? 23.280 11.442 -43.890 1.00 74.06 109 LEU A C 1
ATOM 840 O O . LEU A 1 109 ? 23.155 11.754 -45.075 1.00 74.06 109 LEU A O 1
ATOM 844 N N . LEU A 1 110 ? 24.253 11.954 -43.130 1.00 73.25 110 LEU A N 1
ATOM 845 C CA . LEU A 1 110 ? 25.214 12.955 -43.604 1.00 73.25 110 LEU A CA 1
ATOM 846 C C . LEU A 1 110 ? 26.433 12.341 -44.297 1.00 73.25 110 LEU A C 1
ATOM 848 O O . LEU A 1 110 ? 26.974 12.952 -45.227 1.00 73.25 110 LEU A O 1
ATOM 852 N N . GLY A 1 111 ? 26.854 11.157 -43.852 1.00 73.06 111 GLY A N 1
ATOM 853 C CA . GLY A 1 111 ? 28.057 10.480 -44.317 1.00 73.06 111 GLY A CA 1
ATOM 854 C C . GLY A 1 111 ? 27.870 9.617 -45.563 1.00 73.06 111 GLY A C 1
ATOM 855 O O . GLY A 1 111 ? 28.847 9.071 -46.053 1.00 73.06 111 GLY A O 1
ATOM 856 N N . PHE A 1 112 ? 26.666 9.522 -46.131 1.00 75.75 112 PHE A N 1
ATOM 857 C CA . PHE A 1 112 ? 26.458 8.976 -47.474 1.00 75.75 112 PHE A CA 1
ATOM 858 C C . PHE A 1 112 ? 26.091 10.096 -48.447 1.00 75.75 112 PHE A C 1
ATOM 860 O O . PHE A 1 112 ? 25.117 10.825 -48.251 1.00 75.75 112 PHE A O 1
ATOM 867 N N . LYS A 1 113 ? 26.859 10.240 -49.532 1.00 78.25 113 LYS A N 1
ATOM 868 C CA . LYS A 1 113 ? 26.603 11.246 -50.573 1.00 78.25 113 LYS A CA 1
ATOM 869 C C . LYS A 1 113 ? 26.245 10.588 -51.904 1.00 78.25 113 LYS A C 1
ATOM 871 O O . LYS A 1 113 ? 26.841 9.568 -52.255 1.00 78.25 113 LYS A O 1
ATOM 876 N N . PRO A 1 114 ? 25.300 11.171 -52.663 1.00 83.75 114 PRO A N 1
ATOM 877 C CA . PRO A 1 114 ? 24.990 10.698 -54.001 1.00 83.75 114 PRO A CA 1
ATOM 878 C C . PRO A 1 114 ? 26.196 10.923 -54.921 1.00 83.75 114 PRO A C 1
ATOM 880 O O . PRO A 1 114 ? 26.694 12.038 -55.061 1.00 83.75 114 PRO A O 1
ATOM 883 N N . ALA A 1 115 ? 26.646 9.857 -55.566 1.00 79.94 115 ALA A N 1
ATOM 884 C CA . ALA A 1 115 ? 27.711 9.834 -56.552 1.00 79.94 115 ALA A CA 1
ATOM 885 C C . ALA A 1 115 ? 27.191 9.199 -57.848 1.00 79.94 115 ALA A C 1
ATOM 887 O O . ALA A 1 115 ? 26.271 8.381 -57.844 1.00 79.94 115 ALA A O 1
ATOM 888 N N . LYS A 1 116 ? 27.767 9.580 -58.990 1.00 81.44 116 LYS A N 1
ATOM 889 C CA . LYS A 1 116 ? 27.369 9.019 -60.285 1.00 81.44 116 LYS A CA 1
ATOM 890 C C . LYS A 1 116 ? 28.031 7.648 -60.468 1.00 81.44 116 LYS A C 1
ATOM 892 O O . LYS A 1 116 ? 29.242 7.574 -60.661 1.00 81.44 116 LYS A O 1
ATOM 897 N N . GLY A 1 117 ? 27.232 6.591 -60.373 1.00 82.12 117 GLY A N 1
ATOM 898 C CA . GLY A 1 117 ? 27.624 5.199 -60.575 1.00 82.12 117 GLY A CA 1
ATOM 899 C C . GLY A 1 117 ? 27.377 4.706 -62.000 1.00 82.12 117 GLY A C 1
ATOM 900 O O . GLY A 1 117 ? 26.826 5.420 -62.842 1.00 82.12 117 GLY A O 1
ATOM 901 N N . ALA A 1 118 ? 27.762 3.458 -62.270 1.00 83.06 118 ALA A N 1
ATOM 902 C CA . ALA A 1 118 ? 27.616 2.844 -63.594 1.00 83.06 118 ALA A CA 1
ATOM 903 C C . ALA A 1 118 ? 26.143 2.612 -63.990 1.00 83.06 118 ALA A C 1
ATOM 905 O O . ALA A 1 118 ? 25.823 2.587 -65.176 1.00 83.06 118 ALA A O 1
ATOM 906 N N . PHE A 1 119 ? 25.249 2.492 -63.001 1.00 80.31 119 PHE A N 1
ATOM 907 C CA . PHE A 1 119 ? 23.821 2.207 -63.191 1.00 80.31 119 PHE A CA 1
ATOM 908 C C . PHE A 1 119 ? 22.881 3.290 -62.626 1.00 80.31 119 PHE A C 1
ATOM 910 O O . PHE A 1 119 ? 21.680 3.056 -62.518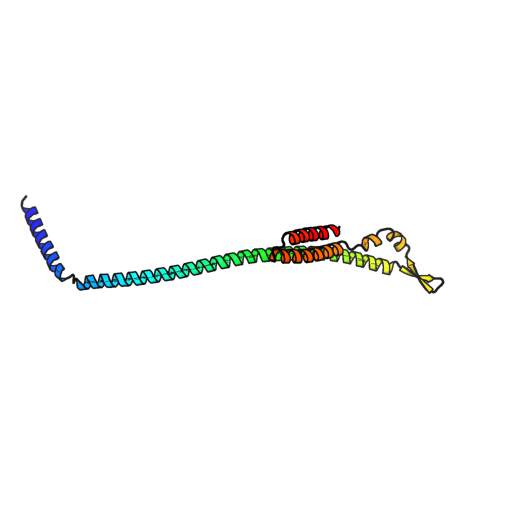 1.00 80.31 119 PHE A O 1
ATOM 917 N N . GLY A 1 120 ? 23.382 4.480 -62.273 1.00 86.94 120 GLY A N 1
ATOM 918 C CA . GLY A 1 120 ? 22.551 5.563 -61.727 1.00 86.94 120 GLY A CA 1
ATOM 919 C C . GLY A 1 120 ? 23.233 6.354 -60.615 1.00 86.94 120 GLY A C 1
ATOM 920 O O . GLY A 1 120 ? 24.454 6.491 -60.606 1.00 86.94 120 GLY A O 1
ATOM 921 N N . ILE A 1 121 ? 22.445 6.908 -59.689 1.00 82.31 121 ILE A N 1
ATOM 922 C CA . ILE A 1 121 ? 22.976 7.544 -58.477 1.00 82.31 121 ILE A CA 1
ATOM 923 C C . ILE A 1 121 ? 23.248 6.449 -57.442 1.00 82.31 121 ILE A C 1
ATOM 925 O O . ILE A 1 121 ? 22.324 5.788 -56.979 1.00 82.31 121 ILE A O 1
ATOM 929 N N . GLU A 1 122 ? 24.514 6.270 -57.081 1.00 82.31 122 GLU A N 1
ATOM 930 C CA . GLU A 1 122 ? 24.959 5.401 -55.991 1.00 82.31 122 GLU A CA 1
ATOM 931 C C . GLU A 1 122 ? 25.276 6.263 -54.770 1.00 82.31 122 GLU A C 1
ATOM 933 O O . GLU A 1 122 ? 25.930 7.295 -54.898 1.00 82.31 122 GLU A O 1
ATOM 938 N N . TYR A 1 123 ? 24.861 5.851 -53.576 1.00 77.00 123 TYR A N 1
ATOM 939 C CA . TYR A 1 123 ? 25.265 6.529 -52.346 1.00 77.00 123 TYR A CA 1
ATOM 940 C C . TYR A 1 123 ? 26.584 5.938 -51.855 1.00 77.00 123 TYR A C 1
ATOM 942 O O . TYR A 1 123 ? 26.646 4.753 -51.530 1.00 77.00 123 TYR A O 1
ATOM 950 N N . ARG A 1 124 ? 27.641 6.757 -51.816 1.00 72.88 124 ARG A N 1
ATOM 951 C CA . ARG A 1 124 ? 28.951 6.346 -51.296 1.00 72.88 124 ARG A CA 1
ATOM 952 C C . ARG A 1 124 ? 29.234 6.988 -49.940 1.00 72.88 124 ARG A C 1
ATOM 954 O O . ARG A 1 124 ? 28.867 8.153 -49.756 1.00 72.88 124 ARG A O 1
ATOM 961 N N . PRO A 1 125 ? 29.898 6.258 -49.028 1.00 75.19 125 PRO A N 1
ATOM 962 C CA . PRO A 1 125 ? 30.438 6.832 -47.806 1.00 75.19 125 PRO A CA 1
ATOM 963 C C . PRO A 1 125 ? 31.343 8.031 -48.102 1.00 75.19 125 PRO A C 1
ATOM 965 O O . PRO A 1 125 ? 32.103 8.017 -49.074 1.00 75.19 125 PRO A O 1
ATOM 968 N N . THR A 1 126 ? 31.296 9.051 -47.257 1.00 72.12 126 THR A N 1
ATOM 969 C CA . THR A 1 126 ? 32.330 10.080 -47.188 1.00 72.12 126 THR A CA 1
ATOM 970 C C . THR A 1 126 ? 33.592 9.493 -46.555 1.00 72.12 126 THR A C 1
ATOM 972 O O . THR A 1 126 ? 33.534 8.515 -45.815 1.00 72.12 126 THR A O 1
ATOM 975 N N . GLU A 1 127 ? 34.745 10.103 -46.823 1.00 68.75 127 GLU A N 1
ATOM 976 C CA . GLU A 1 127 ? 36.031 9.719 -46.217 1.00 68.75 127 GLU A CA 1
ATOM 977 C C . GLU A 1 127 ? 35.965 9.766 -44.676 1.00 68.75 127 GLU A C 1
ATOM 979 O O . GLU A 1 127 ? 36.414 8.850 -44.001 1.00 68.75 127 GLU A O 1
ATOM 984 N N . GLN A 1 128 ? 35.236 10.749 -44.139 1.00 68.19 128 GLN A N 1
ATOM 985 C CA . GLN A 1 128 ? 34.914 10.889 -42.715 1.00 68.19 128 GLN A CA 1
ATOM 986 C C . GLN A 1 128 ? 34.097 9.705 -42.162 1.00 68.19 128 GLN A C 1
ATOM 988 O O . GLN A 1 128 ? 34.328 9.261 -41.044 1.00 68.19 128 GLN A O 1
ATOM 993 N N . LEU A 1 129 ? 33.179 9.142 -42.961 1.00 69.06 129 LEU A N 1
ATOM 994 C CA . LEU A 1 129 ? 32.437 7.940 -42.582 1.00 69.06 129 LEU A CA 1
ATOM 995 C C . LEU A 1 129 ? 33.333 6.691 -42.601 1.00 69.06 129 LEU A C 1
ATOM 997 O O . LEU A 1 129 ? 33.130 5.810 -41.780 1.00 69.06 129 LEU A O 1
ATOM 1001 N N . LEU A 1 130 ? 34.334 6.608 -43.486 1.00 66.44 130 LEU A N 1
ATOM 1002 C CA . LEU A 1 130 ? 35.293 5.491 -43.515 1.00 66.44 130 LEU A CA 1
ATOM 1003 C C . LEU A 1 130 ? 36.202 5.451 -42.276 1.00 66.44 130 LEU A C 1
ATOM 1005 O O . LEU A 1 130 ? 36.460 4.359 -41.769 1.00 66.44 130 LEU A O 1
ATOM 1009 N N . ASP A 1 131 ? 36.648 6.613 -41.793 1.00 66.00 131 ASP A N 1
ATOM 1010 C CA . ASP A 1 131 ? 37.518 6.726 -40.613 1.00 66.00 131 ASP A CA 1
ATOM 1011 C C . ASP A 1 131 ? 36.749 6.512 -39.293 1.00 66.00 131 ASP A C 1
ATOM 1013 O O . ASP A 1 131 ? 37.254 5.858 -38.378 1.00 66.00 131 ASP A O 1
ATOM 1017 N N . ASP A 1 132 ? 35.498 6.978 -39.210 1.00 62.75 132 ASP A N 1
ATOM 1018 C CA . ASP A 1 132 ? 34.673 6.897 -37.996 1.00 62.75 132 ASP A CA 1
ATOM 1019 C C . ASP A 1 132 ? 33.852 5.583 -37.877 1.00 62.75 132 ASP A C 1
ATOM 1021 O O . ASP A 1 132 ? 33.384 5.256 -36.784 1.00 62.75 132 ASP A O 1
ATOM 1025 N N . CYS A 1 133 ? 33.637 4.799 -38.953 1.00 59.78 133 CYS A N 1
ATOM 1026 C CA . CYS A 1 133 ? 32.757 3.603 -38.930 1.00 59.78 133 CYS A CA 1
ATOM 1027 C C . CYS A 1 133 ? 33.414 2.266 -38.554 1.00 59.78 133 CYS A C 1
ATOM 1029 O O . CYS A 1 133 ? 32.704 1.262 -38.503 1.00 59.78 133 CYS A O 1
ATOM 1031 N N . GLY A 1 134 ? 34.715 2.194 -38.274 1.00 57.19 134 GLY A N 1
ATOM 1032 C CA . GLY A 1 134 ? 35.377 0.896 -38.080 1.00 57.19 134 GLY A CA 1
ATOM 1033 C C . GLY A 1 134 ? 34.805 0.041 -36.936 1.00 57.19 134 GLY A C 1
ATOM 1034 O O . GLY A 1 134 ? 34.704 -1.171 -37.088 1.00 57.19 134 GLY A O 1
ATOM 1035 N N . ASN A 1 135 ? 34.393 0.660 -35.818 1.00 56.09 135 ASN A N 1
ATOM 1036 C CA . ASN A 1 135 ? 33.894 -0.050 -34.622 1.00 56.09 135 ASN A CA 1
ATOM 1037 C C . ASN A 1 135 ? 32.744 0.673 -33.877 1.00 56.09 135 ASN A C 1
ATOM 1039 O O . ASN A 1 135 ? 31.941 0.037 -33.198 1.00 56.09 135 ASN A O 1
ATOM 1043 N N . THR A 1 136 ? 32.610 1.991 -34.033 1.00 60.91 136 THR A N 1
ATOM 1044 C CA . THR A 1 136 ? 31.740 2.878 -33.231 1.00 60.91 136 THR A CA 1
ATOM 1045 C C . THR A 1 136 ? 30.249 2.759 -33.554 1.00 60.91 136 THR A C 1
ATOM 1047 O O . THR A 1 136 ? 29.407 2.849 -32.663 1.00 60.91 136 THR A O 1
ATOM 1050 N N . ALA A 1 137 ? 29.895 2.513 -34.817 1.00 63.50 137 ALA A N 1
ATOM 1051 C CA . ALA A 1 137 ? 28.494 2.440 -35.231 1.00 63.50 137 ALA A CA 1
ATOM 1052 C C . ALA A 1 137 ? 27.803 1.137 -34.790 1.00 63.50 137 ALA A C 1
ATOM 1054 O O . ALA A 1 137 ? 26.611 1.144 -34.497 1.00 63.50 137 ALA A O 1
ATOM 1055 N N . LEU A 1 138 ? 28.542 0.024 -34.716 1.00 66.25 138 LEU A N 1
ATOM 1056 C CA . LEU A 1 138 ? 27.991 -1.269 -34.302 1.00 66.25 138 LEU A CA 1
ATOM 1057 C C . LEU A 1 138 ? 27.724 -1.311 -32.788 1.00 66.25 138 LEU A C 1
ATOM 1059 O O . LEU A 1 138 ? 26.730 -1.887 -32.355 1.00 66.25 138 LEU A O 1
ATOM 1063 N N . GLU A 1 139 ? 28.572 -0.659 -31.987 1.00 67.25 139 GLU A N 1
ATOM 1064 C CA . GLU A 1 139 ? 28.335 -0.485 -30.549 1.00 67.25 139 GLU A CA 1
ATOM 1065 C C . GLU A 1 139 ? 27.198 0.503 -30.259 1.00 67.25 139 GLU A C 1
ATOM 1067 O O . GLU A 1 139 ? 26.435 0.285 -29.322 1.00 67.25 139 GLU A O 1
ATOM 1072 N N . ALA A 1 140 ? 27.030 1.541 -31.085 1.00 67.81 140 ALA A N 1
ATOM 1073 C CA . ALA A 1 140 ? 25.962 2.531 -30.931 1.00 67.81 140 ALA A CA 1
ATOM 1074 C C . ALA A 1 140 ? 24.551 2.001 -31.261 1.00 67.81 140 ALA A C 1
ATOM 1076 O O . ALA A 1 140 ? 23.574 2.614 -30.844 1.00 67.81 140 ALA A O 1
ATOM 1077 N N . ILE A 1 141 ? 24.435 0.890 -32.002 1.00 74.75 141 ILE A N 1
ATOM 1078 C CA . ILE A 1 141 ? 23.148 0.243 -32.332 1.00 74.75 141 ILE A CA 1
ATOM 1079 C C . ILE A 1 141 ? 22.662 -0.674 -31.199 1.00 74.75 141 ILE A C 1
ATOM 1081 O O . ILE A 1 141 ? 21.483 -1.021 -31.160 1.00 74.75 141 ILE A O 1
ATOM 1085 N N . LYS A 1 142 ? 23.538 -1.071 -30.267 1.00 84.50 1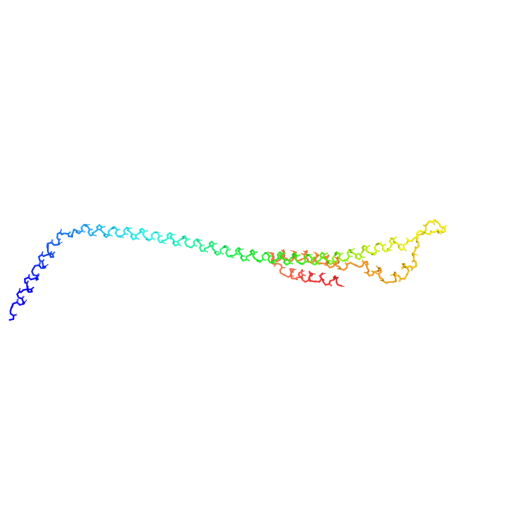42 LYS A N 1
ATOM 1086 C CA . LYS A 1 142 ? 23.117 -1.866 -29.109 1.00 84.50 142 LYS A CA 1
ATOM 1087 C C . LYS A 1 142 ? 22.221 -1.032 -28.195 1.00 84.50 142 LYS A C 1
ATOM 1089 O O . LYS A 1 142 ? 22.517 0.131 -27.925 1.00 84.50 142 LYS A O 1
ATOM 1094 N N . THR A 1 143 ? 21.175 -1.667 -27.675 1.00 89.75 143 THR A N 1
ATOM 1095 C CA . THR A 1 143 ? 20.138 -1.032 -26.854 1.00 89.75 143 THR A CA 1
ATOM 1096 C C . THR A 1 143 ? 20.033 -1.660 -25.458 1.00 89.75 143 THR A C 1
ATOM 1098 O O . THR A 1 143 ? 18.975 -2.176 -25.093 1.00 89.75 143 THR A O 1
ATOM 1101 N N . PRO A 1 144 ? 21.121 -1.659 -24.662 1.00 90.75 144 PRO A N 1
ATOM 1102 C CA . PRO A 1 144 ? 21.167 -2.384 -23.394 1.00 90.75 144 PRO A CA 1
ATOM 1103 C C . PRO A 1 144 ? 20.151 -1.872 -22.363 1.00 90.75 144 PRO A C 1
ATOM 1105 O O . PRO A 1 144 ? 19.627 -2.659 -21.582 1.00 90.75 144 PRO A O 1
ATOM 1108 N N . ALA A 1 145 ? 19.817 -0.575 -22.354 1.00 91.12 145 ALA A N 1
ATOM 1109 C CA . ALA A 1 145 ? 18.801 -0.052 -21.441 1.00 91.12 145 ALA A CA 1
ATOM 1110 C 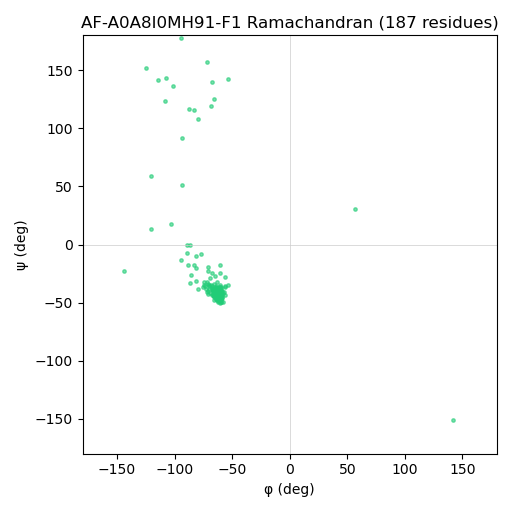C . ALA A 1 145 ? 17.397 -0.530 -21.840 1.00 91.12 145 ALA A C 1
ATOM 1112 O O . ALA A 1 145 ? 16.573 -0.828 -20.971 1.00 91.12 145 ALA A O 1
ATOM 1113 N N . THR A 1 146 ? 17.128 -0.644 -23.144 1.00 92.56 146 THR A N 1
ATOM 1114 C CA . THR A 1 146 ? 15.884 -1.238 -23.653 1.00 92.56 146 THR A CA 1
ATOM 1115 C C . THR A 1 146 ? 15.816 -2.735 -23.350 1.00 92.56 146 THR A C 1
ATOM 1117 O O . THR A 1 146 ? 14.783 -3.211 -22.876 1.00 92.56 146 THR A O 1
ATOM 1120 N N . ASP A 1 147 ? 16.907 -3.475 -23.551 1.00 93.38 147 ASP A N 1
ATOM 1121 C CA . ASP A 1 147 ? 16.971 -4.914 -23.274 1.00 93.38 147 ASP A CA 1
ATOM 1122 C C . ASP A 1 147 ? 16.767 -5.206 -21.778 1.00 93.38 147 ASP A C 1
ATOM 1124 O O . ASP A 1 147 ? 15.935 -6.048 -21.420 1.00 93.38 147 ASP A O 1
ATOM 1128 N N . ALA A 1 148 ? 17.415 -4.428 -20.904 1.00 93.06 148 ALA A N 1
ATOM 1129 C CA . ALA A 1 148 ? 17.212 -4.468 -19.456 1.00 93.06 148 ALA A CA 1
ATOM 1130 C C . ALA A 1 148 ? 15.776 -4.128 -19.045 1.00 93.06 148 ALA A C 1
ATOM 1132 O O . ALA A 1 148 ? 15.198 -4.796 -18.184 1.00 93.06 148 ALA A O 1
ATOM 1133 N N . PHE A 1 149 ? 15.154 -3.134 -19.686 1.00 92.06 149 PHE A N 1
ATOM 1134 C CA . PHE A 1 149 ? 13.749 -2.818 -19.444 1.00 92.06 149 PHE A CA 1
ATOM 1135 C C . PHE A 1 149 ? 12.824 -3.982 -19.831 1.00 92.06 149 PHE A C 1
ATOM 1137 O O . PHE A 1 149 ? 11.934 -4.345 -19.062 1.00 92.06 149 PHE A O 1
ATOM 1144 N N . LEU A 1 150 ? 13.035 -4.600 -20.995 1.00 93.38 150 LEU A N 1
ATOM 1145 C CA . LEU A 1 150 ? 12.221 -5.729 -21.448 1.00 93.38 150 LEU A CA 1
ATOM 1146 C C . LEU A 1 150 ? 12.411 -6.970 -20.567 1.00 93.38 150 LEU A C 1
ATOM 1148 O O . LEU A 1 150 ? 11.434 -7.663 -20.282 1.00 93.38 150 LEU A O 1
ATOM 1152 N N . ALA A 1 151 ? 13.638 -7.250 -20.127 1.00 94.19 151 ALA A N 1
ATOM 1153 C CA . ALA A 1 151 ? 13.940 -8.313 -19.170 1.00 94.19 151 ALA A CA 1
ATOM 1154 C C . ALA A 1 151 ? 13.190 -8.127 -17.848 1.00 94.19 151 ALA A C 1
ATOM 1156 O O . ALA A 1 151 ? 12.544 -9.054 -17.361 1.00 94.19 151 ALA A O 1
ATOM 1157 N N . GLU A 1 152 ? 13.201 -6.910 -17.317 1.00 92.81 152 GLU A N 1
ATOM 1158 C CA . GLU A 1 152 ? 12.476 -6.557 -16.105 1.00 92.81 152 GLU A CA 1
ATOM 1159 C C . GLU A 1 152 ? 10.953 -6.686 -16.271 1.00 92.81 152 GLU A C 1
ATOM 1161 O O . GLU A 1 152 ? 10.291 -7.240 -15.398 1.00 92.81 152 GLU A O 1
ATOM 1166 N N . VAL A 1 153 ? 10.374 -6.236 -17.391 1.00 93.25 153 VAL A N 1
ATOM 1167 C CA . VAL A 1 153 ? 8.931 -6.405 -17.659 1.00 93.25 153 VAL A CA 1
ATOM 1168 C C . VAL A 1 153 ? 8.556 -7.888 -17.742 1.00 93.25 153 VAL A C 1
ATOM 1170 O O . VAL A 1 153 ? 7.517 -8.294 -17.217 1.00 93.25 153 VAL A O 1
ATOM 1173 N N . ARG A 1 154 ? 9.405 -8.721 -18.362 1.00 94.31 154 ARG A N 1
ATOM 1174 C CA . ARG A 1 154 ? 9.208 -10.179 -18.367 1.00 94.31 154 ARG A CA 1
ATOM 1175 C C . ARG A 1 154 ? 9.277 -10.753 -16.952 1.00 94.31 154 ARG A C 1
ATOM 1177 O O . ARG A 1 154 ? 8.405 -11.539 -16.596 1.00 94.31 154 ARG A O 1
ATOM 1184 N N . ALA A 1 155 ? 10.259 -10.339 -16.149 1.00 94.06 155 ALA A N 1
ATOM 1185 C CA . ALA A 1 155 ? 10.404 -10.774 -14.761 1.00 94.06 155 ALA A CA 1
ATOM 1186 C C . ALA A 1 155 ? 9.167 -10.418 -13.919 1.00 94.06 155 ALA A C 1
ATOM 1188 O O . ALA A 1 155 ? 8.625 -11.289 -13.248 1.00 94.06 155 ALA A O 1
ATOM 1189 N N . GLN A 1 156 ? 8.644 -9.195 -14.044 1.00 92.69 156 GLN A N 1
ATOM 1190 C CA . GLN A 1 156 ? 7.410 -8.772 -13.367 1.00 92.69 156 GLN A CA 1
ATOM 1191 C C . GLN A 1 156 ? 6.196 -9.620 -13.777 1.00 92.69 156 GLN A C 1
ATOM 1193 O O . GLN A 1 156 ? 5.368 -9.979 -12.942 1.00 92.69 156 GLN A O 1
ATOM 1198 N N . GLY A 1 157 ? 6.088 -9.978 -15.061 1.00 91.50 157 GLY A N 1
ATOM 1199 C CA . GLY A 1 157 ? 5.056 -10.900 -15.544 1.00 91.50 157 GLY A CA 1
ATOM 1200 C C . GLY A 1 157 ? 5.127 -12.281 -14.885 1.00 91.50 157 GLY A C 1
ATOM 1201 O O . GLY A 1 157 ? 4.094 -12.861 -14.552 1.00 91.50 157 GLY A O 1
ATOM 1202 N N . VAL A 1 158 ? 6.342 -12.789 -14.669 1.00 93.62 158 VAL A N 1
ATOM 1203 C CA . VAL A 1 158 ? 6.593 -14.073 -14.002 1.00 93.62 158 VAL A CA 1
ATOM 1204 C C . VAL A 1 158 ? 6.304 -13.993 -12.497 1.00 93.62 158 VAL A C 1
ATOM 1206 O O . VAL A 1 158 ? 5.667 -14.897 -11.964 1.00 93.62 158 VAL A O 1
ATOM 1209 N N . GLU A 1 159 ? 6.676 -12.900 -11.829 1.00 93.38 159 GLU A N 1
ATOM 1210 C CA . GLU A 1 159 ? 6.373 -12.662 -10.406 1.00 93.38 159 GLU A CA 1
ATOM 1211 C C . GLU A 1 159 ? 4.864 -12.590 -10.149 1.00 93.38 159 GLU A C 1
ATOM 1213 O O . GLU A 1 159 ? 4.362 -13.182 -9.197 1.00 93.38 159 GLU A O 1
ATOM 1218 N N . MET A 1 160 ? 4.099 -11.941 -11.037 1.00 91.62 160 MET A N 1
ATOM 1219 C CA . MET A 1 160 ? 2.634 -11.946 -10.937 1.00 91.62 160 MET A CA 1
ATOM 1220 C C . MET A 1 160 ? 2.054 -13.364 -11.018 1.00 91.62 160 MET A C 1
ATOM 1222 O O . MET A 1 160 ? 1.082 -13.673 -10.328 1.00 91.62 160 MET A O 1
ATOM 1226 N N . ALA A 1 161 ? 2.642 -14.231 -11.845 1.00 89.88 161 ALA A N 1
ATOM 1227 C CA . ALA A 1 161 ? 2.243 -15.631 -11.909 1.00 89.88 161 ALA A CA 1
ATOM 1228 C C . ALA A 1 161 ? 2.643 -16.400 -10.637 1.00 89.88 161 ALA A C 1
ATOM 1230 O O . ALA A 1 161 ? 1.850 -17.213 -10.170 1.00 89.88 161 ALA A O 1
ATOM 1231 N N . ALA A 1 162 ? 3.812 -16.120 -10.048 1.00 90.19 162 ALA A N 1
ATOM 1232 C CA . ALA A 1 162 ? 4.241 -16.705 -8.775 1.00 90.19 162 ALA A CA 1
ATOM 1233 C C . ALA A 1 162 ? 3.258 -16.373 -7.641 1.00 90.19 162 ALA A C 1
ATOM 1235 O O . ALA A 1 162 ? 2.737 -17.286 -6.999 1.00 90.19 162 ALA A O 1
ATOM 1236 N N . CYS A 1 163 ? 2.897 -15.094 -7.488 1.00 88.75 163 CYS A N 1
ATOM 1237 C CA . CYS A 1 163 ? 1.912 -14.645 -6.499 1.00 88.75 163 CYS A CA 1
ATOM 1238 C C . CYS A 1 163 ? 0.557 -15.353 -6.657 1.00 88.75 163 CYS A C 1
ATOM 1240 O O . CYS A 1 163 ? -0.033 -15.803 -5.678 1.00 88.75 163 CYS A O 1
ATOM 1242 N N . ALA A 1 164 ? 0.070 -15.505 -7.893 1.00 87.88 164 ALA A N 1
ATOM 1243 C CA . ALA A 1 164 ? -1.191 -16.202 -8.147 1.00 87.88 164 ALA A CA 1
ATOM 1244 C C . ALA A 1 164 ? -1.141 -17.697 -7.768 1.00 87.88 164 ALA A C 1
ATOM 1246 O O . ALA A 1 164 ? -2.177 -18.293 -7.468 1.00 87.88 164 ALA A O 1
ATOM 1247 N N . LEU A 1 165 ? 0.044 -18.318 -7.793 1.00 86.31 165 LEU A N 1
ATOM 1248 C CA . LEU A 1 165 ? 0.243 -19.709 -7.382 1.00 86.31 165 LEU A CA 1
ATOM 1249 C C . LEU A 1 165 ? 0.373 -19.866 -5.864 1.00 86.31 165 LEU A C 1
ATOM 1251 O O . LEU A 1 165 ? -0.084 -20.875 -5.318 1.00 86.31 165 LEU A O 1
ATOM 1255 N N . ASP A 1 166 ? 0.926 -18.872 -5.176 1.00 81.94 166 ASP A N 1
ATOM 1256 C CA . ASP A 1 166 ? 0.942 -18.839 -3.713 1.00 81.94 166 ASP A CA 1
ATOM 1257 C C . ASP A 1 166 ? -0.475 -18.795 -3.130 1.00 81.94 166 ASP A C 1
ATOM 1259 O O . ASP A 1 166 ? -0.775 -19.542 -2.195 1.00 81.94 166 ASP A O 1
ATOM 1263 N N . ASP A 1 167 ? -1.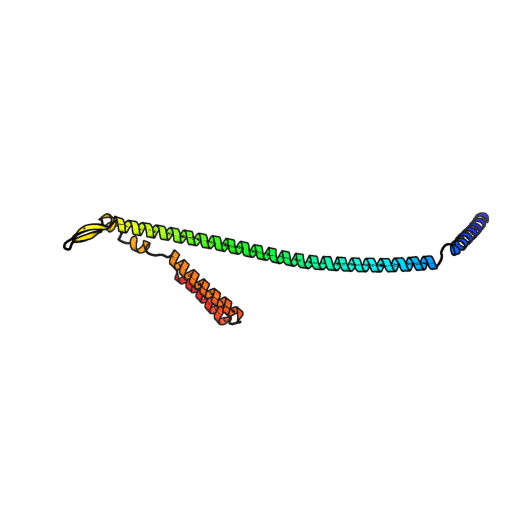389 -18.043 -3.752 1.00 82.31 167 ASP A N 1
ATOM 1264 C CA . ASP A 1 167 ? -2.802 -17.977 -3.343 1.00 82.31 167 ASP A CA 1
ATOM 1265 C C . ASP A 1 167 ? -3.519 -19.342 -3.407 1.00 82.31 167 ASP A C 1
ATOM 1267 O O . ASP A 1 167 ? -4.492 -19.585 -2.687 1.00 82.31 167 ASP A O 1
ATOM 1271 N N . VAL A 1 168 ? -3.028 -20.269 -4.238 1.00 87.62 168 VAL A N 1
ATOM 1272 C CA . VAL A 1 168 ? -3.540 -21.648 -4.349 1.00 87.62 168 VAL A CA 1
ATOM 1273 C C . VAL A 1 168 ? -2.651 -22.683 -3.644 1.00 87.62 168 VAL A C 1
ATOM 1275 O O . VAL A 1 168 ? -2.798 -23.884 -3.883 1.00 87.62 168 VAL A O 1
ATOM 1278 N N . ASN A 1 169 ? -1.765 -22.244 -2.740 1.00 84.88 169 ASN A N 1
ATOM 1279 C CA . ASN A 1 169 ? -0.815 -23.071 -1.981 1.00 84.88 169 ASN A CA 1
ATOM 1280 C C . ASN A 1 169 ? 0.119 -23.926 -2.865 1.00 84.88 169 ASN A C 1
ATOM 1282 O O . ASN A 1 169 ? 0.546 -25.016 -2.472 1.00 84.88 169 ASN A O 1
ATOM 1286 N N . GLN A 1 170 ? 0.453 -23.454 -4.069 1.00 84.81 170 GLN A N 1
ATOM 1287 C CA . GLN A 1 170 ? 1.378 -24.118 -4.993 1.00 84.81 170 GLN A CA 1
ATOM 1288 C C . GLN A 1 170 ? 2.821 -23.605 -4.835 1.00 84.81 170 GLN A C 1
ATOM 1290 O O . GLN A 1 170 ? 3.501 -23.300 -5.815 1.00 84.81 170 GLN A O 1
ATOM 1295 N N . PHE A 1 171 ? 3.324 -23.588 -3.597 1.00 84.88 171 PHE A N 1
ATOM 1296 C CA . PHE A 1 171 ? 4.610 -22.980 -3.214 1.00 84.88 171 PHE A CA 1
ATOM 1297 C C . PHE A 1 171 ? 5.823 -23.456 -4.029 1.00 84.88 171 PHE A C 1
ATOM 1299 O O . PHE A 1 171 ? 6.732 -22.687 -4.320 1.00 84.88 171 PHE A O 1
ATOM 1306 N N . ASN A 1 172 ? 5.854 -24.730 -4.437 1.00 84.75 172 ASN A N 1
ATOM 1307 C CA . ASN A 1 172 ? 6.957 -25.251 -5.255 1.00 84.75 172 ASN A CA 1
ATOM 1308 C C . ASN A 1 172 ? 7.021 -24.578 -6.632 1.00 84.75 172 ASN A C 1
ATOM 1310 O O . ASN A 1 172 ? 8.109 -24.370 -7.161 1.00 84.75 172 ASN A O 1
ATOM 1314 N N . TYR A 1 173 ? 5.867 -24.251 -7.212 1.00 84.06 173 TYR A N 1
ATOM 1315 C CA . TYR A 1 173 ? 5.798 -23.576 -8.501 1.00 84.06 173 TYR A CA 1
ATOM 1316 C C . TYR A 1 173 ? 6.053 -22.078 -8.364 1.00 84.06 173 TYR A C 1
ATOM 1318 O O . TYR A 1 173 ? 6.768 -21.533 -9.198 1.00 84.06 173 TYR A O 1
ATOM 1326 N N . ALA A 1 174 ? 5.557 -21.444 -7.299 1.00 86.12 174 ALA A N 1
ATOM 1327 C CA . ALA A 1 174 ? 5.851 -20.043 -7.007 1.00 86.12 174 ALA A CA 1
ATOM 1328 C C . ALA A 1 174 ? 7.363 -19.794 -6.860 1.00 86.12 174 ALA A C 1
ATOM 1330 O O . ALA A 1 174 ? 7.916 -18.987 -7.599 1.00 86.12 174 ALA A O 1
ATOM 1331 N N . ASN A 1 175 ? 8.062 -20.601 -6.051 1.00 88.38 175 ASN A N 1
ATOM 1332 C CA . ASN A 1 175 ? 9.518 -20.488 -5.884 1.00 88.38 175 ASN A CA 1
ATOM 1333 C C . ASN A 1 175 ? 10.292 -20.666 -7.208 1.00 88.38 175 ASN A C 1
ATOM 1335 O O . ASN A 1 175 ? 11.258 -19.956 -7.470 1.00 88.38 175 ASN A O 1
ATOM 1339 N N . MET A 1 176 ? 9.871 -21.602 -8.073 1.00 91.88 176 MET A N 1
ATOM 1340 C CA . MET A 1 176 ? 10.501 -21.782 -9.392 1.00 91.88 176 MET A CA 1
ATOM 1341 C C . MET A 1 176 ? 10.288 -20.575 -10.316 1.00 91.88 176 MET A C 1
ATOM 1343 O O . MET A 1 176 ? 11.153 -20.275 -11.143 1.00 91.88 176 MET A O 1
ATOM 1347 N N . LEU A 1 177 ? 9.137 -19.909 -10.212 1.00 92.25 177 LEU A N 1
ATOM 1348 C CA . LEU A 1 177 ? 8.847 -18.697 -10.971 1.00 92.25 177 LEU A CA 1
ATOM 1349 C C . LEU A 1 177 ? 9.642 -17.503 -10.428 1.00 92.25 177 LEU A C 1
ATOM 1351 O O . LEU A 1 177 ? 10.193 -16.754 -11.230 1.00 92.25 177 LEU A O 1
ATOM 1355 N N . ASP A 1 178 ? 9.816 -17.378 -9.113 1.00 91.44 178 ASP A N 1
ATOM 1356 C CA . ASP A 1 178 ? 10.694 -16.357 -8.525 1.00 91.44 178 ASP A CA 1
ATOM 1357 C C . ASP A 1 178 ? 12.145 -16.505 -9.009 1.00 91.44 178 ASP A C 1
ATOM 1359 O O . ASP A 1 178 ? 12.774 -15.532 -9.441 1.00 91.44 178 ASP A O 1
ATOM 1363 N N . ASP A 1 179 ? 12.663 -17.736 -9.038 1.00 93.50 179 ASP A N 1
ATOM 1364 C CA . ASP A 1 179 ? 13.989 -18.032 -9.590 1.00 93.50 179 ASP A CA 1
ATOM 1365 C C . ASP A 1 179 ? 14.084 -17.669 -11.082 1.00 93.50 179 ASP A C 1
ATOM 1367 O O . ASP A 1 179 ? 15.109 -17.163 -11.551 1.00 93.50 179 ASP A O 1
ATOM 1371 N N . LEU A 1 180 ? 13.024 -17.925 -11.857 1.00 94.06 180 LEU A N 1
ATOM 1372 C CA . LEU A 1 180 ? 12.965 -17.561 -13.273 1.00 94.06 180 LEU A CA 1
ATOM 1373 C C . LEU A 1 180 ? 12.959 -16.039 -13.462 1.00 94.06 180 LEU A C 1
ATOM 1375 O O . LEU A 1 180 ? 13.679 -15.534 -14.324 1.00 94.06 180 LEU A O 1
ATOM 1379 N N . ALA A 1 181 ? 12.201 -15.303 -12.650 1.00 93.56 181 ALA A N 1
ATOM 1380 C CA . ALA A 1 181 ? 12.186 -13.845 -12.677 1.00 93.56 181 ALA A CA 1
ATOM 1381 C C . ALA A 1 181 ? 13.577 -13.260 -12.383 1.00 93.56 181 ALA A C 1
ATOM 1383 O O . ALA A 1 181 ? 14.015 -12.330 -13.063 1.00 93.56 181 ALA A O 1
ATOM 1384 N N . GLN A 1 182 ? 14.316 -13.835 -11.428 1.00 93.50 182 GLN A N 1
ATOM 1385 C CA . GLN A 1 182 ? 15.698 -13.430 -11.151 1.00 93.50 182 GLN A CA 1
ATOM 1386 C C . GLN A 1 182 ? 16.641 -13.708 -12.326 1.00 93.50 182 GLN A C 1
ATOM 1388 O O . GLN A 1 182 ? 17.447 -12.844 -12.669 1.00 93.50 182 GLN A O 1
ATOM 1393 N N . LYS A 1 183 ? 16.527 -14.873 -12.975 1.00 94.62 183 LYS A N 1
ATOM 1394 C CA . LYS A 1 183 ? 17.342 -15.207 -14.157 1.00 94.62 183 LYS A CA 1
ATOM 1395 C C . LYS A 1 183 ? 17.081 -14.263 -15.322 1.00 94.62 183 LYS A C 1
ATOM 1397 O O . LYS A 1 183 ? 18.033 -13.779 -15.922 1.00 94.62 183 LYS A O 1
ATOM 1402 N N . LEU A 1 184 ? 15.817 -13.933 -15.590 1.00 93.56 184 LEU A N 1
ATOM 1403 C CA . LEU A 1 184 ? 15.452 -13.001 -16.660 1.00 93.56 184 LEU A CA 1
ATOM 1404 C C . LEU A 1 184 ? 16.140 -11.640 -16.501 1.00 93.56 184 LEU A C 1
ATOM 1406 O O . LEU A 1 184 ? 16.542 -11.056 -17.500 1.00 93.56 184 LEU A O 1
ATOM 1410 N N . ARG A 1 185 ? 16.327 -11.158 -15.264 1.00 91.00 185 ARG A N 1
ATOM 1411 C CA . ARG A 1 185 ? 17.057 -9.909 -14.985 1.00 91.00 185 ARG A CA 1
ATOM 1412 C C . ARG A 1 185 ? 18.560 -10.006 -15.253 1.00 91.00 185 ARG A C 1
ATOM 1414 O O . ARG A 1 185 ? 19.164 -8.994 -15.577 1.00 91.00 185 ARG A O 1
ATOM 1421 N N . GLN A 1 186 ? 19.149 -11.192 -15.117 1.00 88.50 186 GLN A N 1
ATOM 1422 C CA . GLN A 1 186 ? 20.579 -11.433 -15.353 1.00 88.50 186 GLN A CA 1
ATOM 1423 C C . GLN A 1 186 ? 20.912 -11.615 -16.842 1.00 88.50 186 GLN A C 1
ATOM 1425 O O . GLN A 1 186 ? 22.061 -11.460 -17.229 1.00 88.50 186 GLN A O 1
ATOM 1430 N N . GLU A 1 187 ? 19.926 -11.941 -17.682 1.00 82.75 187 GLU A N 1
ATOM 1431 C CA . GLU A 1 187 ? 20.106 -12.128 -19.133 1.00 82.75 187 GLU A CA 1
ATOM 1432 C C . GLU A 1 187 ? 20.230 -10.810 -19.923 1.00 82.75 187 GLU A C 1
ATOM 1434 O O . GLU A 1 187 ? 20.484 -10.847 -21.125 1.00 82.75 187 GLU A O 1
ATOM 1439 N N . ALA A 1 188 ? 20.008 -9.659 -19.281 1.00 68.44 188 ALA A N 1
ATOM 1440 C CA . ALA A 1 188 ? 20.051 -8.340 -19.916 1.00 68.44 188 ALA A CA 1
ATOM 1441 C C . ALA A 1 188 ? 21.432 -7.654 -19.918 1.00 68.44 188 ALA A C 1
ATOM 1443 O O . ALA A 1 188 ? 21.561 -6.603 -20.550 1.00 68.44 188 ALA A O 1
ATOM 1444 N N . ASP A 1 189 ? 22.424 -8.229 -19.229 1.00 54.41 189 ASP A N 1
ATOM 1445 C CA . ASP A 1 189 ? 23.820 -7.758 -19.180 1.00 54.41 189 ASP A CA 1
ATOM 1446 C C . ASP A 1 189 ? 24.692 -8.424 -20.265 1.00 54.41 189 ASP A C 1
ATOM 1448 O O . ASP A 1 189 ? 25.538 -7.715 -20.866 1.00 54.41 189 ASP A O 1
#

Sequence (189 aa):
MDSNISELVKLGHERADELKAACGAIDVRSVAQLISDLASQLEVQYVRAEESRREFRSADITMQNLEAQLKQSKIDADCYKKGMEASNARLVQLAAENAKLADCANFYLLGFKPAKGAFGIEYRPTEQLLDDCGNTALEAIKTPATDAFLAEVRAQGVEMAACALDDVNQFNYANMLDDLAQKLRQEAD

Solvent-accessible surface area (backbone atoms only — not comparable to full-atom values): 10158 Å² total; per-residue (Å²): 128,68,64,64,59,54,51,51,52,50,52,50,50,53,51,51,49,53,51,59,59,45,64,73,70,61,48,66,65,59,54,52,47,51,53,51,51,50,53,52,50,48,52,54,51,49,52,53,50,50,51,52,50,51,51,52,52,52,50,50,54,53,49,54,52,49,52,52,51,54,53,50,52,52,53,50,53,54,50,52,50,52,52,49,53,54,50,50,54,50,50,53,47,42,51,54,51,51,49,45,40,50,50,52,54,51,47,56,63,70,27,41,42,82,38,89,46,100,89,46,79,38,73,40,72,36,73,69,39,63,73,58,51,80,62,57,57,68,62,46,69,59,53,56,57,57,44,37,49,54,22,44,56,53,18,53,55,34,41,55,53,16,56,63,28,46,78,70,71,37,53,76,58,17,54,54,27,46,54,48,23,55,49,37,53,62,73,36,116

Mean predicted aligned error: 12.99 Å

Radius of gyration: 48.15 Å; Cα contacts (8 Å, |Δi|>4): 82; chains: 1; bounding box: 78×45×158 Å

Organism: Citrobacter amalonaticus (NCBI:txid35703)

pLDDT: mean 86.3, std 11.22, range [54.41, 98.44]

Secondary structure (DSSP, 8-state):
-HHHHHHHHHHHHHHHHHHHHHTTTS-HHHHHHHHHHHHHHHHHHHHHHHHHHHHHHHHHHHHHHHHHHHHHHHHHHHHHHHHHHHHHHHHHHHHHHHHHHHHHHHHHHHHEEEEEETTEEEEEE-HHHHHHTTTHHHHHT--HHHHHHHHHHHHHHHHHHHHHHHTTT-HHHHHHHHHHHHHHHHTT-

Foldseek 3Di:
DVPVVVVVVVVVVVVVVVVVVCVVVDDVVVVVVVVVVVVVVVVVVVVVVVVVVVVVVVVVVVVVVVVVVVVVVVVVVVVVVVVVVVVVVLVVLQVVLVVLVVVLVVCVVPQWDFDQDPVGTDTDGDPVCVVPVPPSSVVSPDDLSVQLVVLQVVLVVLQVVLVVCVVVVNNVSSVVSNVVSVVSNVVSD